Protein AF-A0A944RCT4-F1 (afdb_monomer_lite)

Sequence (268 aa):
MENIVSKNQLKNLLGIFFGFVSGFLFYKNISKSSKSPTKVDEKVFKQSKLIKERKHDNLEKMGKRELVVDIHVAEYNSMRRETELLIDVENRLVNYGVLILGGLLTVYSIFSTETYLLLIASMLLSSISWGLVETEVKIHDIGNYLRNKLIPRIQKITDEENVDKYLVFQWSFSRNRNIFRILLRGITGMGKFFVSFIPSVLLCVIFYIENESNITGMDPFERTIFIVSALMVVAVPSVLLLNIISNLITSLRDGGWKKYIRVSKSNK

Radius of gyration: 26.09 Å; chains: 1; bounding box: 69×50×71 Å

Secondary structure (DSSP, 8-state):
------HHHHHHHHHHHHHHHHHHHHHHHHHTTS--TTSHHHHHHHHHHHHHHHHHHHHTTS-HHHHHHHHHHHHHHHHHHHHHHHHHHHHHHHHHHHHHHHHHHHHHHH-TT-THHHHHHHHHHHHHHHHHHHHHHHHHHHHHHIIIIIHHHHHHHS-GGGGGGGGGGHHHHS--S-HHHHHHHHHHHHHHHHHHHHHHHHHHHHHHHHTGGGGGGS-HHHHHHHHHHHHHHHHHHHHHHHHHHHHHHHHHHTTHHHHHHHHHHTT-

pLDDT: mean 72.09, std 17.1, range [36.09, 93.75]

Structure (mmCIF, N/CA/C/O backbone):
data_AF-A0A944RCT4-F1
#
_entry.id   AF-A0A944RCT4-F1
#
loop_
_atom_site.group_PDB
_atom_site.id
_atom_site.type_symbol
_atom_site.label_atom_id
_atom_site.label_alt_id
_atom_site.label_comp_id
_atom_site.label_asym_id
_atom_site.label_entity_id
_atom_site.label_seq_id
_atom_site.pdbx_PDB_ins_code
_atom_site.Cartn_x
_atom_site.Cartn_y
_atom_site.Cartn_z
_atom_site.occupancy
_atom_site.B_iso_or_equiv
_atom_site.auth_seq_id
_atom_site.auth_comp_id
_atom_site.auth_asym_id
_atom_site.auth_atom_id
_atom_site.pdbx_PDB_model_num
ATOM 1 N N . MET A 1 1 ? 32.344 -7.591 -30.672 1.00 40.22 1 MET A N 1
ATOM 2 C CA . MET A 1 1 ? 32.432 -6.984 -29.329 1.00 40.22 1 MET A CA 1
ATOM 3 C C . MET A 1 1 ? 31.816 -7.970 -28.356 1.00 40.22 1 MET A C 1
ATOM 5 O O . MET A 1 1 ? 30.605 -8.135 -28.365 1.00 40.22 1 MET A O 1
ATOM 9 N N . GLU A 1 2 ? 32.643 -8.714 -27.623 1.00 36.31 2 GLU A N 1
ATOM 10 C CA . GLU A 1 2 ? 32.162 -9.658 -26.609 1.00 36.31 2 GLU A CA 1
ATOM 11 C C . GLU A 1 2 ? 31.701 -8.879 -25.375 1.00 36.31 2 GLU A C 1
ATOM 13 O O . GLU A 1 2 ? 32.499 -8.220 -24.708 1.00 36.31 2 GLU A O 1
ATOM 18 N N . ASN A 1 3 ? 30.403 -8.950 -25.081 1.00 43.28 3 ASN A N 1
ATOM 19 C CA . ASN A 1 3 ? 29.831 -8.461 -23.832 1.00 43.28 3 ASN A CA 1
ATOM 20 C C . ASN A 1 3 ? 30.244 -9.414 -22.703 1.00 43.28 3 ASN A C 1
ATOM 22 O O . ASN A 1 3 ? 29.514 -10.330 -22.324 1.00 43.28 3 ASN A O 1
ATOM 26 N N . ILE A 1 4 ? 31.454 -9.219 -22.177 1.00 47.44 4 ILE A N 1
ATOM 27 C CA . ILE A 1 4 ? 31.905 -9.880 -20.955 1.00 47.44 4 ILE A CA 1
ATOM 28 C C . ILE A 1 4 ? 31.172 -9.200 -19.800 1.00 47.44 4 ILE A C 1
ATOM 30 O O . ILE A 1 4 ? 31.657 -8.241 -19.199 1.00 47.44 4 ILE A O 1
ATOM 34 N N . VAL A 1 5 ? 29.971 -9.695 -19.499 1.00 51.12 5 VAL A N 1
ATOM 35 C CA . VAL A 1 5 ? 29.277 -9.385 -18.249 1.00 51.12 5 VAL A CA 1
ATOM 36 C C . VAL A 1 5 ? 30.245 -9.714 -17.114 1.00 51.12 5 VAL A C 1
ATOM 38 O O . VAL A 1 5 ? 30.628 -10.868 -16.905 1.00 51.12 5 VAL A O 1
ATOM 41 N N . SER A 1 6 ? 30.705 -8.674 -16.418 1.00 64.50 6 SER A N 1
ATOM 42 C CA . SER A 1 6 ? 31.671 -8.791 -15.329 1.00 64.50 6 SER A CA 1
ATOM 43 C C . SER A 1 6 ? 31.187 -9.831 -14.318 1.00 64.50 6 SER A C 1
ATOM 45 O O . SER A 1 6 ? 30.053 -9.761 -13.841 1.00 64.50 6 SER A O 1
ATOM 47 N N . LYS A 1 7 ? 32.055 -10.781 -13.938 1.00 60.44 7 LYS A N 1
ATOM 48 C CA . LYS A 1 7 ? 31.768 -11.808 -12.914 1.00 60.44 7 LYS A CA 1
ATOM 49 C C . LYS A 1 7 ? 31.212 -11.211 -11.609 1.00 60.44 7 LYS A C 1
ATOM 51 O O . LYS A 1 7 ? 30.518 -11.909 -10.871 1.00 60.44 7 LYS A O 1
ATOM 56 N N . ASN A 1 8 ? 31.476 -9.931 -11.336 1.00 59.31 8 ASN A N 1
ATOM 57 C CA . ASN A 1 8 ? 30.916 -9.216 -10.190 1.00 59.31 8 ASN A CA 1
ATOM 58 C C . ASN A 1 8 ? 29.432 -8.864 -10.361 1.00 59.31 8 ASN A C 1
ATOM 60 O O . ASN A 1 8 ? 28.690 -8.944 -9.386 1.00 59.31 8 ASN A O 1
ATOM 64 N N . GLN A 1 9 ? 28.967 -8.551 -11.574 1.00 59.00 9 GLN A N 1
ATOM 65 C CA . GLN A 1 9 ? 27.538 -8.346 -11.821 1.00 59.00 9 GLN A CA 1
ATOM 66 C C . GLN A 1 9 ? 26.758 -9.653 -11.682 1.00 59.00 9 GLN A C 1
ATOM 68 O O . GLN A 1 9 ? 25.730 -9.665 -11.012 1.00 59.00 9 GLN A O 1
ATOM 73 N N . LEU A 1 10 ? 27.299 -10.772 -12.179 1.00 52.69 10 LEU A N 1
ATOM 74 C CA . LEU A 1 10 ? 26.677 -12.090 -12.010 1.00 52.69 10 LEU A CA 1
ATOM 75 C C . LEU A 1 10 ? 26.584 -12.504 -10.527 1.00 52.69 10 LEU A C 1
ATOM 77 O O . LEU A 1 10 ? 25.567 -13.041 -10.093 1.00 52.69 10 LEU A O 1
ATOM 81 N N . LYS A 1 11 ? 27.622 -12.220 -9.725 1.00 58.72 11 LYS A N 1
ATOM 82 C CA . LYS A 1 11 ? 27.615 -12.477 -8.273 1.00 58.72 11 LYS A CA 1
ATOM 83 C C . LYS A 1 11 ? 26.603 -11.613 -7.523 1.00 58.72 11 LYS A C 1
ATOM 85 O O . LYS A 1 11 ? 25.925 -12.129 -6.638 1.00 58.72 11 LYS A O 1
ATOM 90 N N . ASN A 1 12 ? 26.469 -10.339 -7.886 1.00 57.62 12 ASN A N 1
ATOM 91 C CA . ASN A 1 12 ? 25.472 -9.457 -7.279 1.00 57.62 12 ASN A CA 1
ATOM 92 C C . ASN A 1 12 ? 24.047 -9.901 -7.639 1.00 57.62 12 ASN A C 1
ATOM 94 O O . ASN A 1 12 ? 23.175 -9.921 -6.773 1.00 57.62 12 ASN A O 1
ATOM 98 N N . LEU A 1 13 ? 23.834 -10.352 -8.878 1.00 51.03 13 LEU A N 1
ATOM 99 C CA . LEU A 1 13 ? 22.548 -10.875 -9.340 1.00 51.03 13 LEU A CA 1
ATOM 100 C C . LEU A 1 13 ? 22.176 -12.184 -8.622 1.00 51.03 13 LEU A C 1
ATOM 102 O O . LEU A 1 13 ? 21.053 -12.329 -8.144 1.00 51.03 13 LEU A O 1
ATOM 106 N N . LEU A 1 14 ? 23.140 -13.095 -8.443 1.00 51.91 14 LEU A N 1
ATOM 107 C CA . LEU A 1 14 ? 22.962 -14.324 -7.659 1.00 51.91 14 LEU A CA 1
ATOM 108 C C . LEU A 1 14 ? 22.698 -14.038 -6.175 1.00 51.91 14 LEU A C 1
ATOM 110 O O . LEU A 1 14 ? 21.851 -14.696 -5.575 1.00 51.91 14 LEU A O 1
ATOM 114 N N . GLY A 1 15 ? 23.363 -13.042 -5.582 1.00 64.62 15 GLY A N 1
ATOM 115 C CA . GLY A 1 15 ? 23.112 -12.627 -4.198 1.00 64.62 15 GLY A CA 1
ATOM 116 C C . GLY A 1 15 ? 21.679 -12.131 -3.979 1.00 64.62 15 GLY A C 1
ATOM 117 O O . GLY A 1 15 ? 21.029 -12.521 -3.007 1.00 64.62 15 GLY A O 1
ATOM 118 N N . ILE A 1 16 ? 21.153 -11.345 -4.924 1.00 55.06 16 ILE A N 1
ATOM 119 C CA . ILE A 1 16 ? 19.760 -10.872 -4.910 1.00 55.06 16 ILE A CA 1
ATOM 120 C C . ILE A 1 16 ? 18.790 -12.051 -5.090 1.00 55.06 16 ILE A C 1
ATOM 122 O O . ILE A 1 16 ? 17.794 -12.144 -4.370 1.00 55.06 16 ILE A O 1
ATOM 126 N N . PHE A 1 17 ? 19.112 -12.999 -5.977 1.00 50.03 17 PHE A N 1
ATOM 127 C CA . PHE A 1 17 ? 18.291 -14.186 -6.230 1.00 50.03 17 PHE A CA 1
ATOM 128 C C . PHE A 1 17 ? 18.205 -15.116 -5.006 1.00 50.03 17 PHE A C 1
ATOM 130 O O . PHE A 1 17 ? 17.115 -15.547 -4.626 1.00 50.03 17 PHE A O 1
ATOM 137 N N . PHE A 1 18 ? 19.326 -15.377 -4.323 1.00 53.66 18 PHE A N 1
ATOM 138 C CA . PHE A 1 18 ? 19.345 -16.179 -3.091 1.00 53.66 18 PHE A CA 1
ATOM 139 C C . PHE A 1 18 ? 18.623 -15.486 -1.928 1.00 53.66 18 PHE A C 1
ATOM 141 O O . PHE A 1 18 ? 17.918 -16.151 -1.164 1.00 53.66 18 PHE A O 1
ATOM 148 N N . GLY A 1 19 ? 18.715 -14.154 -1.834 1.00 58.88 19 GLY A N 1
ATOM 149 C CA . GLY A 1 19 ? 17.900 -13.359 -0.914 1.00 58.88 19 GLY A CA 1
ATOM 150 C C . GLY A 1 19 ? 16.400 -13.567 -1.151 1.00 58.88 19 GLY A C 1
ATOM 151 O O . GLY A 1 19 ? 15.662 -13.880 -0.213 1.00 58.88 19 GLY A O 1
ATOM 152 N N . PHE A 1 20 ? 15.966 -13.507 -2.413 1.00 48.09 20 PHE A N 1
ATOM 153 C CA . PHE A 1 20 ? 14.569 -13.699 -2.818 1.00 48.09 20 PHE A CA 1
ATOM 154 C C . PHE A 1 20 ? 14.047 -15.118 -2.537 1.00 48.09 20 PHE A C 1
ATOM 156 O O . PHE A 1 20 ? 12.955 -15.282 -1.990 1.00 48.09 20 PHE A O 1
ATOM 163 N N . VAL A 1 21 ? 14.841 -16.153 -2.841 1.00 50.81 21 VAL A N 1
ATOM 164 C CA . VAL A 1 21 ? 14.481 -17.557 -2.570 1.00 50.81 21 VAL A CA 1
ATOM 165 C C . VAL A 1 21 ? 14.377 -17.820 -1.064 1.00 50.81 21 VAL A C 1
ATOM 167 O O . VAL A 1 21 ? 13.453 -18.510 -0.629 1.00 50.81 21 VAL A O 1
ATOM 170 N N . SER A 1 22 ? 15.255 -17.224 -0.247 1.00 49.56 22 SER A N 1
ATOM 171 C CA . SER A 1 22 ? 15.161 -17.334 1.215 1.00 49.56 22 SER A CA 1
ATOM 172 C C . SER A 1 22 ? 13.889 -16.675 1.770 1.00 49.56 22 SER A C 1
ATOM 174 O O . SER A 1 22 ? 13.202 -17.273 2.601 1.00 49.56 22 SER A O 1
ATOM 176 N N . GLY A 1 23 ? 13.504 -15.507 1.239 1.00 50.31 23 GLY A N 1
ATOM 177 C CA . GLY A 1 23 ? 12.258 -14.821 1.592 1.00 50.31 23 GLY A CA 1
ATOM 178 C C . GLY A 1 23 ? 11.013 -15.609 1.175 1.00 50.31 23 GLY A C 1
ATOM 179 O O . GLY A 1 23 ? 10.061 -15.729 1.947 1.00 50.31 23 GLY A O 1
ATOM 180 N N . PHE A 1 24 ? 11.044 -16.235 -0.004 1.00 48.22 24 PHE A N 1
ATOM 181 C CA . PHE A 1 24 ? 9.960 -17.080 -0.506 1.00 48.22 24 PHE A CA 1
ATOM 182 C C . PHE A 1 24 ? 9.797 -18.384 0.297 1.00 48.22 24 PHE A C 1
ATOM 184 O O . PHE A 1 24 ? 8.673 -18.798 0.597 1.00 48.22 24 PHE A O 1
ATOM 191 N N . LEU A 1 25 ? 10.899 -19.024 0.706 1.00 45.75 25 LEU A N 1
ATOM 192 C CA . LEU A 1 25 ? 10.864 -20.208 1.574 1.00 45.75 25 LEU A CA 1
ATOM 193 C C . LEU A 1 25 ? 10.375 -19.871 2.991 1.00 45.75 25 LEU A C 1
ATOM 195 O O . LEU A 1 25 ? 9.590 -20.635 3.558 1.00 45.75 25 LEU A O 1
ATOM 199 N N . PHE A 1 26 ? 10.753 -18.707 3.529 1.00 47.22 26 PHE A N 1
ATOM 200 C CA . PHE A 1 26 ? 10.219 -18.196 4.795 1.00 47.22 26 PHE A CA 1
ATOM 201 C C . PHE A 1 26 ? 8.703 -17.940 4.701 1.00 47.22 26 PHE A C 1
ATOM 203 O O . PHE A 1 26 ? 7.938 -18.350 5.575 1.00 47.22 26 PHE A O 1
ATOM 210 N N . TYR A 1 27 ? 8.242 -17.372 3.584 1.00 44.94 27 TYR A N 1
ATOM 211 C CA . TYR A 1 27 ? 6.827 -17.118 3.310 1.00 44.94 27 TYR A CA 1
ATOM 212 C C . TYR A 1 27 ? 5.990 -18.400 3.152 1.00 44.94 27 TYR A C 1
ATOM 214 O O . TYR A 1 27 ? 4.893 -18.499 3.706 1.00 44.94 27 TYR A O 1
ATOM 222 N N . LYS A 1 28 ? 6.510 -19.430 2.469 1.00 46.50 28 LYS A N 1
ATOM 223 C CA . LYS A 1 28 ? 5.834 -20.735 2.320 1.00 46.50 28 LYS A CA 1
ATOM 224 C C . LYS A 1 28 ? 5.604 -21.438 3.667 1.00 46.50 28 LYS A C 1
ATOM 226 O O . LYS A 1 28 ? 4.652 -22.210 3.801 1.00 46.50 28 LYS A O 1
ATOM 231 N N . ASN A 1 29 ? 6.441 -21.154 4.666 1.00 44.50 29 ASN A N 1
ATOM 232 C CA . ASN A 1 29 ? 6.241 -21.624 6.038 1.00 44.50 29 ASN A CA 1
ATOM 233 C C . ASN A 1 29 ? 5.148 -20.840 6.784 1.00 44.50 29 ASN A C 1
ATOM 235 O O . ASN A 1 29 ? 4.432 -21.433 7.588 1.00 44.50 29 ASN A O 1
ATOM 239 N N . ILE A 1 30 ? 4.954 -19.553 6.480 1.00 46.72 30 ILE A N 1
ATOM 240 C CA . ILE A 1 30 ? 3.889 -18.728 7.075 1.00 46.72 30 ILE A CA 1
ATOM 241 C C . ILE A 1 30 ? 2.524 -19.039 6.438 1.00 46.72 30 ILE A C 1
ATOM 243 O O . ILE A 1 30 ? 1.540 -19.199 7.158 1.00 46.72 30 ILE A O 1
ATOM 247 N N . SER A 1 31 ? 2.440 -19.218 5.114 1.00 38.47 31 SER A N 1
ATOM 248 C CA . SER A 1 31 ? 1.154 -19.477 4.436 1.00 38.47 31 SER A CA 1
ATOM 249 C C . SER A 1 31 ? 0.585 -20.879 4.695 1.00 38.47 31 SER A C 1
ATOM 251 O O . SER A 1 31 ? -0.630 -21.075 4.674 1.00 38.47 31 SER A O 1
ATOM 253 N N . LYS A 1 32 ? 1.425 -21.865 5.047 1.00 42.28 32 LYS A N 1
ATOM 254 C CA . LYS A 1 32 ? 0.951 -23.178 5.527 1.00 42.28 32 LYS A CA 1
ATOM 255 C C . LYS A 1 32 ? 0.207 -23.104 6.869 1.00 42.28 32 LYS A C 1
ATOM 257 O O . LYS A 1 32 ? -0.534 -24.038 7.173 1.00 42.28 32 LYS A O 1
ATOM 262 N N . SER A 1 33 ? 0.358 -22.012 7.623 1.00 38.94 33 SER A N 1
ATOM 263 C CA . SER A 1 33 ? -0.387 -21.745 8.860 1.00 38.94 33 SER A CA 1
ATOM 264 C C . SER A 1 33 ? -1.821 -21.247 8.600 1.00 38.94 33 SER A C 1
ATOM 266 O O . SER A 1 33 ? -2.692 -21.411 9.449 1.00 38.94 33 SER A O 1
ATOM 268 N N . SER A 1 34 ? -2.125 -20.716 7.407 1.00 36.97 34 SER A N 1
ATOM 269 C CA . SER A 1 34 ? -3.451 -20.170 7.064 1.00 36.97 34 SER A CA 1
ATOM 270 C C . SER A 1 34 ? -4.314 -21.133 6.230 1.00 36.97 34 SER A C 1
ATOM 272 O O . SER A 1 34 ? -5.006 -20.721 5.294 1.00 36.97 34 SER A O 1
ATOM 274 N N . LYS A 1 35 ? -4.270 -22.441 6.520 1.00 40.78 35 LYS A N 1
ATOM 275 C CA . LYS A 1 35 ? -5.121 -23.422 5.826 1.00 40.78 35 LYS A CA 1
ATOM 276 C C . LYS A 1 35 ? -6.610 -23.243 6.177 1.00 40.78 35 LYS A C 1
ATOM 278 O O . LYS A 1 35 ? -7.072 -23.668 7.228 1.00 40.78 35 LYS A O 1
ATOM 283 N N . SER A 1 36 ? -7.316 -22.683 5.193 1.00 36.09 36 SER A N 1
ATOM 284 C CA . SER A 1 36 ? -8.723 -22.853 4.785 1.00 36.09 36 SER A CA 1
ATOM 285 C C . SER A 1 36 ? -9.857 -22.528 5.783 1.00 36.09 36 SER A C 1
ATOM 287 O O . SER A 1 36 ? -10.138 -23.324 6.686 1.00 36.09 36 SER A O 1
ATOM 289 N N . PRO A 1 37 ? -10.638 -21.458 5.527 1.00 41.19 37 PRO A N 1
ATOM 290 C CA . PRO A 1 37 ? -11.946 -21.236 6.126 1.00 41.19 37 PRO A CA 1
ATOM 291 C C . PRO A 1 37 ? -12.995 -22.010 5.318 1.00 41.19 37 PRO A C 1
ATOM 293 O O . PRO A 1 37 ? -13.578 -21.498 4.376 1.00 41.19 37 PRO A O 1
ATOM 296 N N . THR A 1 38 ? -13.197 -23.289 5.621 1.00 47.62 38 THR A N 1
ATOM 297 C CA . THR A 1 38 ? -14.345 -24.032 5.054 1.00 47.62 38 THR A CA 1
ATOM 298 C C . THR A 1 38 ? -15.078 -24.884 6.086 1.00 47.62 38 THR A C 1
ATOM 300 O O . THR A 1 38 ? -16.253 -25.168 5.908 1.00 47.62 38 THR A O 1
ATOM 303 N N . LYS A 1 39 ? -14.456 -25.202 7.232 1.00 44.44 39 LYS A N 1
ATOM 304 C CA . LYS A 1 39 ? -15.146 -25.809 8.393 1.00 44.44 39 LYS A CA 1
ATOM 305 C C . LYS A 1 39 ? -15.473 -24.825 9.522 1.00 44.44 39 LYS A C 1
ATOM 307 O O . LYS A 1 39 ? -16.218 -25.174 10.436 1.00 44.44 39 LYS A O 1
ATOM 312 N N . VAL A 1 40 ? -14.919 -23.610 9.474 1.00 51.47 40 VAL A N 1
ATOM 313 C CA . VAL A 1 40 ? -15.209 -22.552 10.456 1.00 51.47 40 VAL A CA 1
ATOM 314 C C . VAL A 1 40 ? -16.555 -21.901 10.143 1.00 51.47 40 VAL A C 1
ATOM 316 O O . VAL A 1 40 ? -17.354 -21.742 11.057 1.00 51.47 40 VAL A O 1
ATOM 319 N N . ASP A 1 41 ? -16.873 -21.645 8.873 1.00 49.72 41 ASP A N 1
ATOM 320 C CA . ASP A 1 41 ? -18.111 -20.947 8.504 1.00 49.72 41 ASP A CA 1
ATOM 321 C C . ASP A 1 41 ? -19.383 -21.754 8.797 1.00 49.72 41 ASP A C 1
ATOM 323 O O . ASP A 1 41 ? -20.363 -21.186 9.264 1.00 49.72 41 ASP A O 1
ATOM 327 N N . GLU A 1 42 ? -19.369 -23.084 8.664 1.00 48.66 42 GLU A N 1
ATOM 328 C CA . GLU A 1 42 ? -20.537 -23.916 8.998 1.00 48.66 42 GLU A CA 1
ATOM 329 C C . GLU A 1 42 ? -20.768 -24.020 10.521 1.00 48.66 42 GLU A C 1
ATOM 331 O O . GLU A 1 42 ? -21.907 -23.991 11.000 1.00 48.66 42 G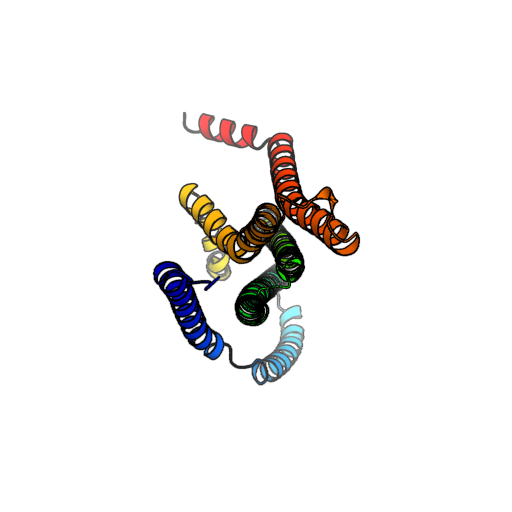LU A O 1
ATOM 336 N N . LYS A 1 43 ? -19.685 -24.053 11.316 1.00 53.84 43 LYS A N 1
ATOM 337 C CA . LYS A 1 43 ? -19.760 -23.971 12.786 1.00 53.84 43 LYS A CA 1
ATOM 338 C C . LYS A 1 43 ? -20.171 -22.578 13.262 1.00 53.84 43 LYS A C 1
ATOM 340 O O . LYS A 1 43 ? -20.973 -22.488 14.187 1.00 53.84 43 LYS A O 1
ATOM 345 N N . VAL A 1 44 ? -19.685 -21.515 12.621 1.00 54.97 44 VAL A N 1
ATOM 346 C CA . VAL A 1 44 ? -20.059 -20.121 12.909 1.00 54.97 44 VAL A CA 1
ATOM 347 C C . VAL A 1 44 ? -21.514 -19.856 12.517 1.00 54.97 44 VAL A C 1
ATOM 349 O O . VAL A 1 44 ? -22.211 -19.153 13.243 1.00 54.97 44 VAL A O 1
ATOM 352 N N . PHE A 1 45 ? -22.022 -20.472 11.446 1.00 55.12 45 PHE A N 1
ATOM 353 C CA . PHE A 1 45 ? -23.425 -20.356 11.037 1.00 55.12 45 PHE A CA 1
ATOM 354 C C . PHE A 1 45 ? -24.378 -21.145 11.953 1.00 55.12 45 PHE A C 1
ATOM 356 O O . PHE A 1 45 ? -25.431 -20.640 12.341 1.00 55.12 45 PHE A O 1
ATOM 363 N N . LYS A 1 46 ? -24.004 -22.358 12.392 1.00 58.88 46 LYS A N 1
ATOM 364 C CA . LYS A 1 46 ? -24.764 -23.083 13.433 1.00 58.88 46 LYS A CA 1
ATOM 365 C C . LYS A 1 46 ? -24.715 -22.370 14.787 1.00 58.88 46 LYS A C 1
ATOM 367 O O . LYS A 1 46 ? -25.736 -22.298 15.468 1.00 58.88 46 LYS A O 1
ATOM 372 N N . GLN A 1 47 ? -23.569 -21.798 15.161 1.00 54.50 47 GLN A N 1
ATOM 373 C CA . GLN A 1 47 ? -23.456 -20.974 16.366 1.00 54.50 47 GLN A CA 1
ATOM 374 C C . GLN A 1 47 ? -24.264 -19.681 16.252 1.00 54.50 47 GLN A C 1
ATOM 376 O O . GLN A 1 47 ? -24.929 -19.329 17.215 1.00 54.50 47 GLN A O 1
ATOM 381 N N . SER A 1 48 ? -24.298 -18.999 15.104 1.00 58.34 48 SER A N 1
ATOM 382 C CA . SER A 1 48 ? -25.085 -17.769 14.941 1.00 58.34 48 SER A CA 1
ATOM 383 C C . SER A 1 48 ? -26.595 -18.024 15.007 1.00 58.34 48 SER A C 1
ATOM 385 O O . SER A 1 48 ? -27.325 -17.188 15.542 1.00 58.34 48 SER A O 1
ATOM 387 N N . LYS A 1 49 ? -27.063 -19.196 14.552 1.00 61.34 49 LYS A N 1
ATOM 388 C CA . LYS A 1 49 ? -28.465 -19.628 14.674 1.00 61.34 49 LYS A CA 1
ATOM 389 C C . LYS A 1 49 ? -28.846 -19.959 16.126 1.00 61.34 49 LYS A C 1
ATOM 391 O O . LYS A 1 49 ? -29.835 -19.431 16.622 1.00 61.34 49 LYS A O 1
ATOM 396 N N . LEU A 1 50 ? -27.996 -20.703 16.842 1.00 57.19 50 LEU A N 1
ATOM 397 C CA . LEU A 1 50 ? -28.166 -20.981 18.279 1.00 57.19 50 LEU A CA 1
ATOM 398 C C . LEU A 1 50 ? -28.029 -19.722 19.155 1.00 57.19 50 LEU A C 1
ATOM 400 O O . LEU A 1 50 ? -28.694 -19.606 20.182 1.00 57.19 50 LEU A O 1
ATOM 404 N N . ILE A 1 51 ? -27.192 -18.759 18.756 1.00 57.38 51 ILE A N 1
ATOM 405 C CA . ILE A 1 51 ? -27.070 -17.448 19.409 1.00 57.38 51 ILE A CA 1
ATOM 406 C C . ILE A 1 51 ? -28.313 -16.598 19.139 1.00 57.38 51 ILE A C 1
ATOM 408 O O . ILE A 1 51 ? -28.728 -15.879 20.036 1.00 57.38 51 ILE A O 1
ATOM 412 N N . LYS A 1 52 ? -28.938 -16.674 17.955 1.00 59.19 52 LYS A N 1
ATOM 413 C CA . LYS A 1 52 ? -30.211 -15.984 17.681 1.00 59.19 52 LYS A CA 1
ATOM 414 C C . LYS A 1 52 ? -31.359 -16.532 18.533 1.00 59.19 52 LYS A C 1
ATOM 416 O O . LYS A 1 52 ? -32.091 -15.733 19.104 1.00 59.19 52 LYS A O 1
ATOM 421 N N . GLU A 1 53 ? -31.463 -17.853 18.671 1.00 55.47 53 GLU A N 1
ATOM 422 C CA . GLU A 1 53 ? -32.486 -18.495 19.514 1.00 55.47 53 GLU A CA 1
ATOM 423 C C . GLU A 1 53 ? -32.250 -18.208 21.008 1.00 55.47 53 GLU A C 1
ATOM 425 O O . GLU A 1 53 ? -33.160 -17.754 21.690 1.00 55.47 53 GLU A O 1
ATOM 430 N N . ARG A 1 54 ? -31.006 -18.306 21.511 1.00 51.59 54 ARG A N 1
ATOM 431 C CA . ARG A 1 54 ? -30.684 -17.915 22.903 1.00 51.59 54 ARG A CA 1
ATOM 432 C C . ARG A 1 54 ? -30.728 -16.412 23.170 1.00 51.59 54 ARG A C 1
ATOM 434 O O . ARG A 1 54 ? -30.821 -16.019 24.332 1.00 51.59 54 ARG A O 1
ATOM 441 N N . LYS A 1 55 ? -30.596 -15.563 22.147 1.00 53.09 55 LYS A N 1
ATOM 442 C CA . LYS A 1 55 ? -30.731 -14.109 22.306 1.00 53.09 55 LYS A CA 1
ATOM 443 C C . LYS A 1 55 ? -32.183 -13.724 22.530 1.00 53.09 55 LYS A C 1
ATOM 445 O O . LYS A 1 55 ? -32.401 -12.829 23.330 1.00 53.09 55 LYS A O 1
ATOM 450 N N . HIS A 1 56 ? -33.146 -14.397 21.902 1.00 54.88 56 HIS A N 1
ATOM 451 C CA . HIS A 1 56 ? -34.561 -14.060 22.076 1.00 54.88 56 HIS A CA 1
ATOM 452 C C . HIS A 1 56 ? -35.029 -14.254 23.530 1.00 54.88 56 HIS A C 1
ATOM 454 O O . HIS A 1 56 ? -35.650 -13.351 24.081 1.00 54.88 56 HIS A O 1
ATOM 460 N N . ASP A 1 57 ? -34.605 -15.340 24.185 1.00 53.06 57 ASP A N 1
ATOM 461 C CA . ASP A 1 57 ? -34.983 -15.643 25.578 1.00 53.06 57 ASP A CA 1
ATOM 462 C C . ASP A 1 57 ? -34.172 -14.859 26.633 1.00 53.06 57 ASP A C 1
ATOM 464 O O . ASP A 1 57 ? -34.609 -14.693 27.773 1.00 53.06 57 ASP A O 1
ATOM 468 N N . ASN A 1 58 ? -32.975 -14.369 26.282 1.00 54.00 58 ASN A N 1
ATOM 469 C CA . ASN A 1 58 ? -32.147 -13.544 27.175 1.00 54.00 58 ASN A CA 1
ATOM 470 C C . ASN A 1 58 ? -32.384 -12.036 27.001 1.00 54.00 58 ASN A C 1
ATOM 472 O O . ASN A 1 58 ? -32.163 -11.289 27.949 1.00 54.00 58 ASN A O 1
ATOM 476 N N . LEU A 1 59 ? -32.857 -11.577 25.837 1.00 54.41 59 LEU A N 1
ATOM 477 C CA . LEU A 1 59 ? -33.162 -10.164 25.574 1.00 54.41 59 LEU A CA 1
ATOM 478 C C . LEU A 1 59 ? -34.308 -9.639 26.449 1.00 54.41 59 LEU A C 1
ATOM 480 O O . LEU A 1 59 ? -34.288 -8.467 26.809 1.00 54.41 59 LEU A O 1
ATOM 484 N N . GLU A 1 60 ? -35.260 -10.493 26.840 1.00 55.69 60 GLU A N 1
ATOM 485 C CA . GLU A 1 60 ? -36.304 -10.136 27.815 1.00 55.69 60 GLU A CA 1
ATOM 486 C C . GLU A 1 60 ? -35.778 -10.029 29.256 1.00 55.69 60 GLU A C 1
ATOM 488 O O . GLU A 1 60 ? -36.384 -9.347 30.081 1.00 55.69 60 GLU A O 1
ATOM 493 N N . LYS A 1 61 ? -34.642 -10.670 29.569 1.00 55.38 61 LYS A N 1
ATOM 494 C CA . LYS A 1 61 ? -34.023 -10.666 30.909 1.00 55.38 61 LYS A CA 1
ATOM 495 C C . LYS A 1 61 ? -32.879 -9.665 31.063 1.00 55.38 61 LYS A C 1
ATOM 497 O O . LYS A 1 61 ? -32.539 -9.315 32.190 1.00 55.38 61 LYS A O 1
ATOM 502 N N . MET A 1 62 ? -32.281 -9.213 29.963 1.00 58.78 62 MET A N 1
ATOM 503 C CA . MET A 1 62 ? -31.186 -8.246 29.977 1.00 58.78 62 MET A CA 1
ATOM 504 C C . MET A 1 62 ? -31.706 -6.842 30.279 1.00 58.78 62 MET A C 1
ATOM 506 O O . MET A 1 62 ? -32.607 -6.322 29.617 1.00 58.78 62 MET A O 1
ATOM 510 N N . GLY A 1 63 ? -31.097 -6.184 31.264 1.00 67.69 63 GLY A N 1
ATOM 511 C CA . GLY A 1 63 ? -31.372 -4.774 31.522 1.00 67.69 63 GLY A CA 1
ATOM 512 C C . GLY A 1 63 ? -31.017 -3.925 30.295 1.00 67.69 63 GLY A C 1
ATOM 513 O O . GLY A 1 63 ? -30.050 -4.213 29.591 1.00 67.69 63 GLY A O 1
ATOM 514 N N . LYS A 1 64 ? -31.747 -2.822 30.055 1.00 72.62 64 LYS A N 1
ATOM 515 C CA . LYS A 1 64 ? -31.510 -1.905 28.913 1.00 72.62 64 LYS A CA 1
ATOM 516 C C . LYS A 1 64 ? -30.034 -1.507 28.736 1.00 72.62 64 LYS A C 1
ATOM 518 O O . LYS A 1 64 ? -29.610 -1.252 27.616 1.00 72.62 64 LYS A O 1
ATOM 523 N N . ARG A 1 65 ? -29.251 -1.451 29.821 1.00 68.38 65 ARG A N 1
ATOM 524 C CA . ARG A 1 65 ? -27.812 -1.142 29.789 1.00 68.38 65 ARG A CA 1
ATOM 525 C C . ARG A 1 65 ? -26.965 -2.262 29.179 1.00 68.38 65 ARG A C 1
ATOM 527 O O . ARG A 1 65 ? -26.100 -1.961 28.366 1.00 68.38 65 ARG A O 1
ATOM 534 N N . GLU A 1 66 ? -27.225 -3.524 29.517 1.00 71.25 66 GLU A N 1
ATOM 535 C CA . GLU A 1 66 ? -26.475 -4.671 28.979 1.00 71.25 66 GLU A CA 1
ATOM 536 C C . GLU A 1 66 ? -26.655 -4.783 27.464 1.00 71.25 66 GLU A C 1
ATOM 538 O O . GLU A 1 66 ? -25.684 -4.944 26.730 1.00 71.25 66 GLU A O 1
ATOM 543 N N . LEU A 1 67 ? -27.883 -4.560 26.986 1.00 76.62 67 LEU A N 1
ATOM 544 C CA . LEU A 1 67 ? -28.207 -4.557 25.561 1.00 76.62 67 LEU A CA 1
ATOM 545 C C . LEU A 1 67 ? -27.421 -3.484 24.788 1.00 76.62 67 LEU A C 1
ATOM 547 O O . LEU A 1 67 ? -26.932 -3.736 23.689 1.00 76.62 67 LEU A O 1
ATOM 551 N N . VAL A 1 68 ? -27.261 -2.289 25.364 1.00 76.50 68 VAL A N 1
ATOM 552 C CA . VAL A 1 68 ? -26.497 -1.198 24.737 1.00 76.50 68 VAL A CA 1
ATOM 553 C C . VAL A 1 68 ? -24.995 -1.508 24.713 1.00 76.50 68 VAL A C 1
ATOM 555 O O . VAL A 1 68 ? -24.333 -1.238 23.708 1.00 76.50 68 VAL A O 1
ATOM 558 N N . VAL A 1 69 ? -24.449 -2.101 25.780 1.00 77.69 69 VAL A N 1
ATOM 559 C CA . VAL A 1 69 ? -23.039 -2.530 25.807 1.00 77.69 69 VAL A CA 1
ATOM 560 C C . VAL A 1 69 ? -22.785 -3.593 24.740 1.00 77.69 69 VAL A C 1
ATOM 562 O O . VAL A 1 69 ? -21.837 -3.459 23.965 1.00 77.69 69 VAL A O 1
ATOM 565 N N . ASP A 1 70 ? -23.663 -4.588 24.628 1.00 79.38 70 ASP A N 1
ATOM 566 C CA . ASP A 1 70 ? -23.561 -5.649 23.625 1.00 79.38 70 ASP A CA 1
ATOM 567 C C . ASP A 1 70 ? -23.571 -5.110 22.189 1.00 79.38 70 ASP A C 1
ATOM 569 O O . ASP A 1 70 ? -22.822 -5.602 21.340 1.00 79.38 70 ASP A O 1
ATOM 573 N N . ILE A 1 71 ? -24.368 -4.071 21.907 1.00 82.12 71 ILE A N 1
ATOM 574 C CA . ILE A 1 71 ? -24.373 -3.404 20.596 1.00 82.12 71 ILE A CA 1
ATOM 575 C C . ILE A 1 71 ? -23.005 -2.781 20.300 1.00 82.12 71 ILE A C 1
ATOM 577 O O . ILE A 1 71 ? -22.447 -3.009 19.225 1.00 82.12 71 ILE A O 1
ATOM 581 N N . HIS A 1 72 ? -22.429 -2.031 21.239 1.00 81.19 72 HIS A N 1
ATOM 582 C CA . HIS A 1 72 ? -21.130 -1.395 21.015 1.00 81.19 72 HIS A CA 1
ATOM 583 C C . HIS A 1 72 ? -19.969 -2.394 20.964 1.00 81.19 72 HIS A C 1
ATOM 585 O O . HIS A 1 72 ? -19.009 -2.186 20.222 1.00 81.19 72 HIS A O 1
ATOM 591 N N . VAL A 1 73 ? -20.055 -3.504 21.700 1.00 81.88 73 VAL A N 1
ATOM 592 C CA . VAL A 1 73 ? -19.092 -4.609 21.595 1.00 81.88 73 VAL A CA 1
ATOM 593 C C . VAL A 1 73 ? -19.207 -5.300 20.233 1.00 81.88 73 VAL A C 1
ATOM 595 O O . VAL A 1 73 ? -18.188 -5.616 19.615 1.00 81.88 73 VAL A O 1
ATOM 598 N N . ALA A 1 74 ? -20.424 -5.504 19.724 1.00 82.88 74 ALA A N 1
ATOM 599 C CA . ALA A 1 74 ? -20.634 -6.045 18.383 1.00 82.88 74 ALA A CA 1
ATOM 600 C C . ALA A 1 74 ? -20.060 -5.116 17.300 1.00 82.88 74 ALA A C 1
ATOM 602 O O . ALA A 1 74 ? -19.361 -5.584 16.401 1.00 82.88 74 ALA A O 1
ATOM 603 N N . GLU A 1 75 ? -20.285 -3.807 17.425 1.00 84.06 75 GLU A N 1
ATOM 604 C CA . GLU A 1 75 ? -19.703 -2.787 16.548 1.00 84.06 75 GLU A CA 1
ATOM 605 C C . GLU A 1 75 ? -18.166 -2.814 16.589 1.00 84.06 75 GLU A C 1
ATOM 607 O O . GLU A 1 75 ? -17.517 -2.840 15.542 1.00 84.06 75 GLU A O 1
ATOM 612 N N . TYR A 1 76 ? -17.572 -2.908 17.784 1.00 85.50 76 TYR A N 1
ATOM 613 C CA . TYR A 1 76 ? -16.122 -3.026 17.957 1.00 85.50 76 TYR A CA 1
ATOM 614 C C . TYR A 1 76 ? -15.555 -4.256 17.239 1.00 85.50 76 TYR A C 1
ATOM 616 O O . TYR A 1 76 ? -14.562 -4.158 16.516 1.00 85.50 76 TYR A O 1
ATOM 624 N N . ASN A 1 77 ? -16.195 -5.414 17.414 1.00 85.31 77 ASN A N 1
ATOM 625 C CA . ASN A 1 77 ? -15.768 -6.657 16.777 1.00 85.31 77 ASN A CA 1
ATOM 626 C C . ASN A 1 77 ? -15.894 -6.593 15.249 1.00 85.31 77 ASN A C 1
ATOM 628 O O . ASN A 1 77 ? -15.027 -7.115 14.549 1.00 85.31 77 ASN A O 1
ATOM 632 N N . SER A 1 78 ? -16.932 -5.929 14.732 1.00 87.38 78 SER A N 1
ATOM 633 C CA . SER A 1 78 ? -17.097 -5.696 13.294 1.00 87.38 78 SER A CA 1
ATOM 634 C C . SER A 1 78 ? -15.952 -4.851 12.733 1.00 87.38 78 SER A C 1
ATOM 636 O O . SER A 1 78 ? -15.294 -5.268 11.783 1.00 87.38 78 SER A O 1
ATOM 638 N N . MET A 1 79 ? -15.658 -3.715 13.369 1.00 87.69 79 MET A N 1
ATOM 639 C CA . MET A 1 79 ? -14.568 -2.815 12.971 1.00 87.69 79 MET A CA 1
ATOM 640 C C . MET A 1 79 ? -13.203 -3.505 13.035 1.00 87.69 79 MET A C 1
ATOM 642 O O . MET A 1 79 ? -12.369 -3.351 12.148 1.00 87.69 79 MET A O 1
ATOM 646 N N . ARG A 1 80 ? -12.968 -4.323 14.067 1.00 87.19 80 ARG A N 1
ATOM 647 C CA . ARG A 1 80 ? -11.740 -5.116 14.177 1.00 87.19 80 ARG A CA 1
ATOM 648 C C . ARG A 1 80 ? -11.598 -6.116 13.028 1.00 87.19 80 ARG A C 1
ATOM 650 O O . ARG A 1 80 ? -10.508 -6.243 12.476 1.00 87.19 80 ARG A O 1
ATOM 657 N N . ARG A 1 81 ? -12.678 -6.816 12.676 1.00 89.38 81 ARG A N 1
ATOM 658 C CA . ARG A 1 81 ? -12.680 -7.773 11.562 1.00 89.38 81 ARG A CA 1
ATOM 659 C C . ARG A 1 81 ? -12.402 -7.078 10.231 1.00 89.38 81 ARG A C 1
ATOM 661 O O . ARG A 1 81 ? -11.688 -7.628 9.402 1.00 89.38 81 ARG A O 1
ATOM 668 N N . GLU A 1 82 ? -12.929 -5.875 10.040 1.00 86.75 82 GLU A N 1
ATOM 669 C CA . GLU A 1 82 ? -12.636 -5.058 8.862 1.00 86.75 82 GLU A CA 1
ATOM 670 C C . GLU A 1 82 ? -11.147 -4.696 8.779 1.00 86.75 82 GLU A C 1
ATOM 672 O O . GLU A 1 82 ? -10.525 -4.917 7.742 1.00 86.75 82 GLU A O 1
ATOM 677 N N . THR A 1 83 ? -10.528 -4.273 9.886 1.00 88.19 83 THR A N 1
ATOM 678 C CA . THR A 1 83 ? -9.073 -4.051 9.948 1.00 88.19 83 THR A CA 1
ATOM 679 C C . THR A 1 83 ? -8.274 -5.312 9.605 1.00 88.19 83 THR A C 1
ATOM 681 O O . THR A 1 83 ? -7.289 -5.238 8.876 1.00 88.19 83 THR A O 1
ATOM 684 N N . GLU A 1 84 ? -8.684 -6.480 10.106 1.00 89.50 84 GLU A N 1
ATOM 685 C CA . GLU A 1 84 ? -8.023 -7.756 9.799 1.00 89.50 84 GLU A CA 1
ATOM 686 C C . GLU A 1 84 ? -8.117 -8.106 8.302 1.00 89.50 84 GLU A C 1
ATOM 688 O O . GLU A 1 84 ? -7.133 -8.567 7.721 1.00 89.50 84 GLU A O 1
ATOM 693 N N . LEU A 1 85 ? -9.257 -7.829 7.656 1.00 92.06 85 LEU A N 1
ATOM 694 C CA . LEU A 1 85 ? -9.419 -7.994 6.208 1.00 92.06 85 LEU A CA 1
ATOM 695 C C . LEU A 1 85 ? -8.513 -7.041 5.421 1.00 92.06 85 LEU A C 1
ATOM 697 O O . LEU A 1 85 ? -7.856 -7.473 4.477 1.00 92.06 85 LEU A O 1
ATOM 701 N N . LEU A 1 86 ? -8.444 -5.769 5.817 1.00 88.94 86 LEU A N 1
ATOM 702 C CA . LEU A 1 86 ? -7.581 -4.778 5.169 1.00 88.94 86 LEU A CA 1
ATOM 703 C C . LEU A 1 86 ? -6.100 -5.178 5.261 1.00 88.94 86 LEU A C 1
ATOM 705 O O . LEU A 1 86 ? -5.398 -5.147 4.254 1.00 88.94 86 LEU A O 1
ATOM 709 N N . ILE A 1 87 ? -5.645 -5.663 6.419 1.00 89.62 87 ILE A N 1
ATOM 710 C CA . ILE A 1 87 ? -4.277 -6.182 6.591 1.00 89.62 87 ILE A CA 1
ATOM 711 C C . ILE A 1 87 ? -3.998 -7.364 5.647 1.00 89.62 87 ILE A C 1
ATOM 713 O O . ILE A 1 87 ? -2.894 -7.477 5.108 1.00 89.62 87 ILE A O 1
ATOM 717 N N . ASP A 1 88 ? -4.972 -8.253 5.429 1.00 90.31 88 ASP A N 1
ATOM 718 C CA . ASP A 1 88 ? -4.821 -9.350 4.467 1.00 90.31 88 ASP A CA 1
ATOM 719 C C . ASP A 1 88 ? -4.707 -8.829 3.025 1.00 90.31 88 ASP A C 1
ATOM 721 O O . ASP A 1 88 ? -3.855 -9.299 2.267 1.00 90.31 88 ASP A O 1
ATOM 725 N N . VAL A 1 89 ? -5.493 -7.809 2.656 1.00 89.81 89 VAL A N 1
ATOM 726 C CA . VAL A 1 89 ? -5.372 -7.136 1.350 1.00 89.81 89 VAL A CA 1
ATOM 727 C C . VAL A 1 89 ? -3.977 -6.539 1.167 1.00 89.81 89 VAL A C 1
ATOM 729 O O . VAL A 1 89 ? -3.355 -6.788 0.133 1.00 89.81 89 VAL A O 1
ATOM 732 N N . GLU A 1 90 ? -3.434 -5.833 2.163 1.00 90.75 90 GLU A N 1
ATOM 733 C CA . GLU A 1 90 ? -2.066 -5.300 2.089 1.00 90.75 90 GLU A CA 1
ATOM 734 C C . GLU A 1 90 ? -1.034 -6.396 1.851 1.00 90.75 90 GLU A C 1
ATOM 736 O O . GLU A 1 90 ? -0.147 -6.260 1.010 1.00 90.75 90 GLU A O 1
ATOM 741 N N . ASN A 1 91 ? -1.144 -7.502 2.588 1.00 90.56 91 ASN A N 1
ATOM 742 C CA . ASN A 1 91 ? -0.202 -8.603 2.455 1.00 90.56 91 ASN A CA 1
ATOM 743 C C . ASN A 1 91 ? -0.268 -9.202 1.045 1.00 90.56 91 ASN A C 1
ATOM 745 O O . ASN A 1 91 ? 0.772 -9.498 0.459 1.00 90.56 91 ASN A O 1
ATOM 749 N N . ARG A 1 92 ? -1.467 -9.343 0.463 1.00 91.94 92 ARG A N 1
ATOM 750 C CA . ARG A 1 92 ? -1.640 -9.791 -0.930 1.00 91.94 92 ARG A CA 1
ATOM 751 C C . ARG A 1 92 ? -1.024 -8.810 -1.926 1.00 91.94 92 ARG A C 1
ATOM 753 O O . ARG A 1 92 ? -0.317 -9.252 -2.825 1.00 91.94 92 ARG A O 1
ATOM 760 N N . LEU A 1 93 ? -1.232 -7.506 -1.741 1.00 91.50 93 LEU A N 1
ATOM 761 C CA . LEU A 1 93 ? -0.634 -6.458 -2.573 1.00 91.50 93 LEU A CA 1
ATOM 762 C C . LEU A 1 93 ? 0.899 -6.505 -2.543 1.00 91.50 93 LEU A C 1
ATOM 764 O O . LEU A 1 93 ? 1.534 -6.478 -3.596 1.00 91.50 93 LEU A O 1
ATOM 768 N N . VAL A 1 94 ? 1.499 -6.672 -1.361 1.00 91.25 94 VAL A N 1
ATOM 769 C CA . VAL A 1 94 ? 2.953 -6.861 -1.226 1.00 91.25 94 VAL A CA 1
ATOM 770 C C . VAL A 1 94 ? 3.416 -8.111 -1.980 1.00 91.25 94 VAL A C 1
ATOM 772 O O . VAL A 1 94 ? 4.399 -8.048 -2.716 1.00 91.25 94 VAL A O 1
ATOM 775 N N . ASN A 1 95 ? 2.693 -9.229 -1.863 1.00 91.19 95 ASN A N 1
ATOM 776 C CA . ASN A 1 95 ? 3.043 -10.464 -2.575 1.00 91.19 95 ASN A CA 1
ATOM 777 C C . ASN A 1 95 ? 2.969 -10.294 -4.099 1.00 91.19 95 ASN A C 1
ATOM 779 O O . ASN A 1 95 ? 3.832 -10.808 -4.808 1.00 91.19 95 ASN A O 1
ATOM 783 N N . TYR A 1 96 ? 1.987 -9.544 -4.608 1.00 92.00 96 TYR A N 1
ATOM 784 C CA . TYR A 1 96 ? 1.929 -9.201 -6.029 1.00 92.00 96 TYR A CA 1
ATOM 785 C C . TYR A 1 96 ? 3.104 -8.323 -6.456 1.00 92.00 96 TYR A C 1
ATOM 787 O O . TYR A 1 96 ? 3.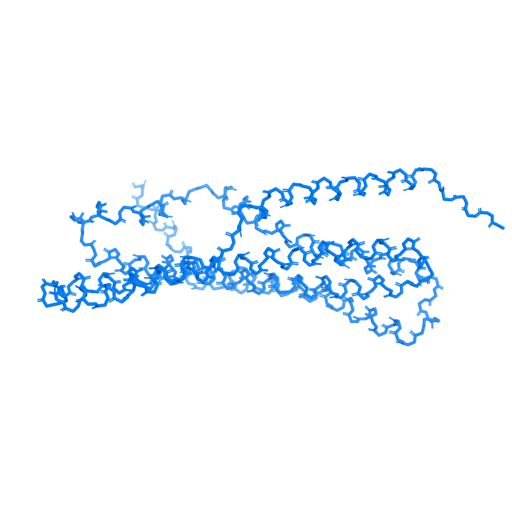675 -8.566 -7.515 1.00 92.00 96 TYR A O 1
ATOM 795 N N . GLY A 1 97 ? 3.526 -7.367 -5.624 1.00 92.94 97 GLY A N 1
ATOM 796 C CA . GLY A 1 97 ? 4.716 -6.558 -5.896 1.00 92.94 97 GLY A CA 1
ATOM 797 C C . GLY A 1 97 ? 5.982 -7.412 -6.009 1.00 92.94 97 GLY A C 1
ATOM 798 O O . GLY A 1 97 ? 6.738 -7.292 -6.970 1.00 92.94 97 GLY A O 1
ATOM 799 N N . VAL A 1 98 ? 6.169 -8.351 -5.078 1.00 92.56 98 VAL A N 1
ATOM 800 C CA . VAL A 1 98 ? 7.273 -9.327 -5.099 1.00 92.56 98 VAL A CA 1
ATOM 801 C C . VAL A 1 98 ? 7.219 -10.206 -6.355 1.00 92.56 98 VAL A C 1
ATOM 803 O O . VAL A 1 98 ? 8.253 -10.457 -6.974 1.00 92.56 98 VAL A O 1
ATOM 806 N N . LEU A 1 99 ? 6.025 -10.642 -6.765 1.00 93.06 99 LEU A N 1
ATOM 807 C CA . LEU A 1 99 ? 5.826 -11.435 -7.979 1.00 93.06 99 LEU A CA 1
ATOM 808 C C . LEU A 1 99 ? 6.174 -10.640 -9.242 1.00 93.06 99 LEU A C 1
ATOM 810 O O . LEU A 1 99 ? 6.867 -11.172 -10.105 1.00 93.06 99 LEU A O 1
ATOM 814 N N . ILE A 1 100 ? 5.753 -9.375 -9.338 1.00 92.56 100 ILE A N 1
ATOM 815 C CA . ILE A 1 100 ? 6.091 -8.491 -10.465 1.00 92.56 100 ILE A CA 1
ATOM 816 C C . ILE A 1 100 ? 7.603 -8.302 -10.558 1.00 92.56 100 ILE A C 1
ATOM 818 O O . ILE A 1 100 ? 8.154 -8.411 -11.647 1.00 92.56 100 ILE A O 1
ATOM 822 N N . LEU A 1 101 ? 8.287 -8.083 -9.432 1.00 91.56 101 LEU A N 1
ATOM 823 C CA . LEU A 1 101 ? 9.745 -7.952 -9.413 1.00 91.56 101 LEU A CA 1
ATOM 824 C C . LEU A 1 101 ? 10.448 -9.234 -9.860 1.00 91.56 101 LEU A C 1
ATOM 826 O O . LEU A 1 101 ? 11.353 -9.177 -10.688 1.00 91.56 101 LEU A O 1
ATOM 830 N N . GLY A 1 102 ? 10.019 -10.394 -9.356 1.00 90.81 102 GLY A N 1
ATOM 831 C CA . GLY A 1 102 ? 10.571 -11.681 -9.785 1.00 90.81 102 GLY A CA 1
ATOM 832 C C . GLY A 1 102 ? 10.313 -11.965 -11.269 1.00 90.81 102 GLY A C 1
ATOM 833 O O . GLY A 1 102 ? 11.208 -12.429 -11.979 1.00 90.81 102 GLY A O 1
ATOM 834 N N . GLY A 1 103 ? 9.113 -11.636 -11.752 1.00 91.06 103 GLY A N 1
ATOM 835 C CA . GLY A 1 103 ? 8.737 -11.747 -13.159 1.00 91.06 103 GLY A CA 1
ATOM 836 C C . GLY A 1 103 ? 9.580 -10.835 -14.043 1.00 91.06 103 GLY A C 1
ATOM 837 O O . GLY A 1 103 ? 10.161 -11.305 -15.016 1.00 91.06 103 GLY A O 1
ATOM 838 N N . LEU A 1 104 ? 9.733 -9.567 -13.659 1.00 91.06 104 LEU A N 1
ATOM 839 C CA . LEU A 1 104 ? 10.562 -8.599 -14.369 1.00 91.06 104 LEU A CA 1
ATOM 840 C C . LEU A 1 104 ? 12.020 -9.050 -14.442 1.00 91.06 104 LEU A C 1
ATOM 842 O O . LEU A 1 104 ? 12.591 -9.035 -15.523 1.00 91.06 104 LEU A O 1
ATOM 846 N N . LEU A 1 105 ? 12.612 -9.491 -13.327 1.00 88.25 105 LEU A N 1
ATOM 847 C CA . LEU A 1 105 ? 13.990 -9.992 -13.313 1.00 88.25 105 LEU A CA 1
ATOM 848 C C . LEU A 1 105 ? 14.172 -11.186 -14.257 1.00 88.25 105 LEU A C 1
ATOM 850 O O . LEU A 1 105 ? 15.178 -11.276 -14.957 1.00 88.25 105 LEU A O 1
ATOM 854 N N . THR A 1 106 ? 13.187 -12.085 -14.299 1.00 89.62 106 THR A N 1
ATOM 855 C CA . THR A 1 106 ? 13.209 -13.253 -15.187 1.00 89.62 106 THR A CA 1
ATOM 856 C C . THR A 1 106 ? 13.111 -12.829 -16.651 1.00 89.62 106 THR A C 1
ATOM 858 O O . THR A 1 106 ? 13.915 -13.265 -17.468 1.00 89.62 106 THR A O 1
ATOM 861 N N . VAL A 1 107 ? 12.158 -11.954 -16.986 1.00 87.44 107 VAL A N 1
ATOM 862 C CA . VAL A 1 107 ? 11.947 -11.484 -18.361 1.00 87.44 107 VAL A CA 1
ATOM 863 C C . VAL A 1 107 ? 13.130 -10.648 -18.838 1.00 87.44 107 VAL A C 1
ATOM 865 O O . VAL A 1 107 ? 13.629 -10.898 -19.926 1.00 87.44 107 VAL A O 1
ATOM 868 N N . TYR A 1 108 ? 13.641 -9.730 -18.018 1.00 84.88 108 TYR A N 1
ATOM 869 C CA . TYR A 1 108 ? 14.794 -8.889 -18.350 1.00 84.88 108 TYR A CA 1
ATOM 870 C C . TYR A 1 108 ? 16.075 -9.714 -18.550 1.00 84.88 108 TYR A C 1
ATOM 872 O O . TYR A 1 108 ? 16.882 -9.408 -19.421 1.00 84.88 108 TYR A O 1
ATOM 880 N N . SER A 1 109 ? 16.241 -10.815 -17.805 1.00 82.50 109 SER A N 1
ATOM 881 C CA . SER A 1 109 ? 17.354 -11.748 -18.023 1.00 82.50 109 SER A CA 1
ATOM 882 C C . SER A 1 109 ? 17.272 -12.501 -19.357 1.00 82.50 109 SER A C 1
ATOM 884 O O . SER A 1 109 ? 18.300 -13.000 -19.812 1.00 82.50 109 SER A O 1
ATOM 886 N N . ILE A 1 110 ? 16.082 -12.642 -19.949 1.00 86.94 110 ILE A N 1
ATOM 887 C CA . ILE A 1 110 ? 15.865 -13.362 -21.215 1.00 86.94 110 ILE A CA 1
ATOM 888 C C . ILE A 1 110 ? 15.825 -12.380 -22.397 1.00 86.94 110 ILE A C 1
ATOM 890 O O . ILE A 1 110 ? 16.396 -12.658 -23.447 1.00 86.94 110 ILE A O 1
ATOM 894 N N . PHE A 1 111 ? 15.180 -11.228 -22.216 1.00 79.19 111 PHE A N 1
ATOM 895 C CA . PHE A 1 111 ? 14.892 -10.221 -23.238 1.00 79.19 111 PHE A CA 1
ATOM 896 C C . PHE A 1 111 ? 15.504 -8.869 -22.850 1.00 79.19 111 PHE A C 1
ATOM 898 O O . PHE A 1 111 ? 14.800 -7.888 -22.623 1.00 79.19 111 PHE A O 1
ATOM 905 N N . SER A 1 112 ? 16.835 -8.815 -22.760 1.00 72.69 112 SER A N 1
ATOM 906 C CA . SER A 1 112 ? 17.582 -7.636 -22.290 1.00 72.69 112 SER A CA 1
ATOM 907 C C . SER A 1 112 ? 17.468 -6.397 -23.190 1.00 72.69 112 SER A C 1
ATOM 909 O O . SER A 1 112 ? 18.014 -5.352 -22.856 1.00 72.69 112 SER A O 1
ATOM 911 N N . THR A 1 113 ? 16.830 -6.514 -24.354 1.00 72.56 113 THR A N 1
ATOM 912 C CA . THR A 1 113 ? 16.684 -5.430 -25.333 1.00 72.56 113 THR A CA 1
ATOM 913 C C . THR A 1 113 ? 15.423 -4.593 -25.130 1.00 72.56 113 THR A C 1
ATOM 915 O O . THR A 1 113 ? 15.376 -3.468 -25.612 1.00 72.56 113 THR A O 1
ATOM 918 N N . GLU A 1 114 ? 14.421 -5.099 -24.407 1.00 81.12 114 GLU A N 1
ATOM 919 C CA . GLU A 1 114 ? 13.107 -4.454 -24.290 1.00 81.12 114 GLU A CA 1
ATOM 920 C C . GLU A 1 114 ? 13.019 -3.593 -23.017 1.00 81.12 114 GLU A C 1
ATOM 922 O O . GLU A 1 114 ? 12.428 -3.978 -22.002 1.00 81.12 114 GLU A O 1
ATOM 927 N N . THR A 1 115 ? 13.637 -2.409 -23.049 1.00 82.81 115 THR A N 1
ATOM 928 C CA . THR A 1 115 ? 13.739 -1.500 -21.889 1.00 82.81 115 THR A CA 1
ATOM 929 C C . THR A 1 115 ? 12.381 -0.957 -21.426 1.00 82.81 115 THR A C 1
ATOM 931 O O . THR A 1 115 ? 12.201 -0.701 -20.232 1.00 82.81 115 THR A O 1
ATOM 934 N N . TYR A 1 116 ? 11.373 -0.867 -22.307 1.00 85.31 116 TYR A N 1
ATOM 935 C CA . TYR A 1 116 ? 10.017 -0.428 -21.941 1.00 85.31 116 TYR A CA 1
ATOM 936 C C . TYR A 1 116 ? 9.347 -1.324 -20.882 1.00 85.31 116 TYR A C 1
ATOM 938 O O . TYR A 1 116 ? 8.462 -0.870 -20.151 1.00 85.31 116 TYR A O 1
ATOM 946 N N . LEU A 1 117 ? 9.776 -2.585 -20.738 1.00 88.81 117 LEU A N 1
ATOM 947 C CA . LEU A 1 117 ? 9.269 -3.497 -19.707 1.00 88.81 117 LEU A CA 1
ATOM 948 C C . LEU A 1 117 ? 9.575 -3.000 -18.287 1.00 88.81 117 LEU A C 1
ATOM 950 O O . LEU A 1 117 ? 8.776 -3.223 -17.372 1.00 88.81 117 LEU A O 1
ATOM 954 N N . LEU A 1 118 ? 10.689 -2.281 -18.105 1.00 89.88 118 LEU A N 1
ATOM 955 C CA . LEU A 1 118 ? 11.047 -1.643 -16.834 1.00 89.88 118 LEU A CA 1
ATOM 956 C C . LEU A 1 118 ? 9.999 -0.596 -16.439 1.00 89.88 118 LEU A C 1
ATOM 958 O O . LEU A 1 118 ? 9.613 -0.513 -15.271 1.00 89.88 118 LEU A O 1
ATOM 962 N N . LEU A 1 119 ? 9.487 0.161 -17.414 1.00 89.88 119 LEU A N 1
ATOM 963 C CA . LEU A 1 119 ? 8.461 1.174 -17.183 1.00 89.88 119 LEU A CA 1
ATOM 964 C C . LEU A 1 119 ? 7.103 0.558 -16.859 1.00 89.88 119 LEU A C 1
ATOM 966 O O . LEU A 1 119 ? 6.438 1.003 -15.924 1.00 89.88 119 LEU A O 1
ATOM 970 N N . ILE A 1 120 ? 6.709 -0.501 -17.572 1.00 90.00 120 ILE A N 1
ATOM 971 C CA . ILE A 1 120 ? 5.464 -1.227 -17.278 1.00 90.00 120 ILE A CA 1
ATOM 972 C C . ILE A 1 120 ? 5.505 -1.773 -15.847 1.00 90.00 120 ILE A C 1
ATOM 974 O O . ILE A 1 120 ? 4.562 -1.583 -15.077 1.00 90.00 120 ILE A O 1
ATOM 978 N N . ALA A 1 121 ? 6.614 -2.402 -15.449 1.00 92.88 121 ALA A N 1
ATOM 979 C CA . ALA A 1 121 ? 6.770 -2.884 -14.083 1.00 92.88 121 ALA A CA 1
ATOM 980 C C . ALA A 1 121 ? 6.794 -1.741 -13.057 1.00 92.88 121 ALA A C 1
ATOM 982 O O . ALA A 1 121 ? 6.169 -1.865 -12.002 1.00 92.88 121 ALA A O 1
ATOM 983 N N . SER A 1 122 ? 7.439 -0.613 -13.376 1.00 93.50 122 SER A N 1
ATOM 984 C CA . SER A 1 122 ? 7.399 0.595 -12.547 1.00 93.50 122 SER A CA 1
ATOM 985 C C . SER A 1 122 ? 5.960 1.071 -12.316 1.00 93.50 122 SER A C 1
ATOM 987 O O . SER A 1 122 ? 5.577 1.283 -11.163 1.00 93.50 122 SER A O 1
ATOM 989 N N . MET A 1 123 ? 5.132 1.151 -13.362 1.00 91.94 123 MET A N 1
ATOM 990 C CA . MET A 1 123 ? 3.722 1.553 -13.265 1.00 91.94 123 MET A CA 1
ATOM 991 C C . MET A 1 123 ? 2.882 0.579 -12.435 1.00 91.94 123 MET A C 1
ATOM 993 O O . MET A 1 123 ? 2.091 1.004 -11.586 1.00 91.94 123 MET A O 1
ATOM 997 N N . LEU A 1 124 ? 3.055 -0.730 -12.641 1.00 93.12 124 LEU A N 1
ATOM 998 C CA . LEU A 1 124 ? 2.340 -1.749 -11.867 1.00 93.12 124 LEU A CA 1
ATOM 999 C C . LEU A 1 124 ? 2.701 -1.669 -10.379 1.00 93.12 124 LEU A C 1
ATOM 1001 O O . LEU A 1 124 ? 1.817 -1.694 -9.523 1.00 93.12 124 LEU A O 1
ATOM 1005 N N . LEU A 1 125 ? 3.987 -1.507 -10.061 1.00 93.75 125 LEU A N 1
ATOM 1006 C CA . LEU A 1 125 ? 4.453 -1.351 -8.684 1.00 93.75 125 LEU A CA 1
ATOM 1007 C C . LEU A 1 125 ? 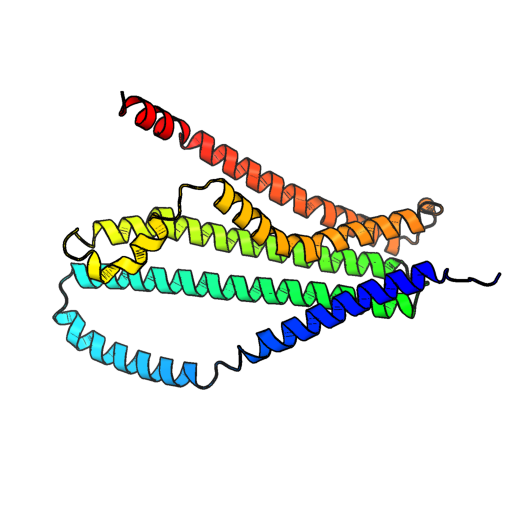3.964 -0.046 -8.051 1.00 93.75 125 LEU A C 1
ATOM 1009 O O . LEU A 1 125 ? 3.515 -0.074 -6.909 1.00 93.75 125 LEU A O 1
ATOM 1013 N N . SER A 1 126 ? 3.958 1.061 -8.798 1.00 90.69 126 SER A N 1
ATOM 1014 C CA . SER A 1 126 ? 3.360 2.329 -8.356 1.00 90.69 126 SER A CA 1
ATOM 1015 C C . SER A 1 126 ? 1.861 2.186 -8.063 1.00 90.69 126 SER A C 1
ATOM 1017 O O . SER A 1 126 ? 1.372 2.699 -7.057 1.00 90.69 126 SER A O 1
ATOM 1019 N N . SER A 1 127 ? 1.126 1.438 -8.891 1.00 90.50 127 SER A N 1
ATOM 1020 C CA . SER A 1 127 ? -0.301 1.150 -8.670 1.00 90.50 127 SER A CA 1
ATOM 1021 C C . SER A 1 127 ? -0.523 0.348 -7.383 1.00 90.50 127 SER A C 1
ATOM 1023 O O . SER A 1 127 ? -1.442 0.628 -6.614 1.00 90.50 127 SER A O 1
ATOM 1025 N N . ILE A 1 128 ? 0.354 -0.622 -7.106 1.00 92.25 128 ILE A N 1
ATOM 1026 C CA . ILE A 1 128 ? 0.345 -1.377 -5.847 1.00 92.25 128 ILE A CA 1
ATOM 1027 C C . ILE A 1 128 ? 0.656 -0.461 -4.662 1.00 92.25 128 ILE A C 1
ATOM 1029 O O . ILE A 1 128 ? -0.037 -0.533 -3.647 1.00 92.25 128 ILE A O 1
ATOM 1033 N N . SER A 1 129 ? 1.652 0.421 -4.786 1.00 90.12 129 SER A N 1
ATOM 1034 C CA . SER A 1 129 ? 1.974 1.411 -3.753 1.00 90.12 129 SER A CA 1
ATOM 1035 C C . SER A 1 129 ? 0.770 2.290 -3.425 1.00 90.12 129 SER A C 1
ATOM 1037 O O . SER A 1 129 ? 0.500 2.533 -2.252 1.00 90.12 129 SER A O 1
ATOM 1039 N N . TRP A 1 130 ? 0.004 2.705 -4.435 1.00 87.62 130 TRP A N 1
ATOM 1040 C CA . TRP A 1 130 ? -1.232 3.457 -4.234 1.00 87.62 130 TRP A CA 1
ATOM 1041 C C . TRP A 1 130 ? -2.282 2.665 -3.443 1.00 87.62 130 TRP A C 1
ATOM 1043 O O . TRP A 1 130 ? -2.818 3.165 -2.455 1.00 87.62 130 TRP A O 1
ATOM 1053 N N . GLY A 1 131 ? -2.526 1.405 -3.820 1.00 89.69 131 GLY A N 1
ATOM 1054 C CA . GLY A 1 131 ? -3.463 0.534 -3.102 1.00 89.69 131 GLY A CA 1
ATOM 1055 C C . GLY A 1 131 ? -3.065 0.291 -1.640 1.00 89.69 131 GLY A C 1
ATOM 1056 O O . GLY A 1 131 ? -3.928 0.236 -0.760 1.00 89.69 131 GLY A O 1
ATOM 1057 N N . LEU A 1 132 ? -1.760 0.203 -1.356 1.00 89.31 132 LEU A N 1
ATOM 1058 C CA . LEU A 1 132 ? -1.247 0.114 0.015 1.00 89.31 132 LEU A CA 1
ATOM 1059 C C . LEU A 1 132 ? -1.535 1.393 0.811 1.00 89.31 132 LEU A C 1
ATOM 1061 O O . LEU A 1 132 ? -2.000 1.306 1.944 1.00 89.31 132 LEU A O 1
ATOM 1065 N N . VAL A 1 133 ? -1.318 2.571 0.217 1.00 85.31 133 VAL A N 1
ATOM 1066 C CA . VAL A 1 133 ? -1.620 3.857 0.871 1.00 85.31 133 VAL A CA 1
ATOM 1067 C C . VAL A 1 133 ? -3.109 3.978 1.190 1.00 85.31 133 VAL A C 1
ATOM 1069 O O . VAL A 1 133 ? -3.462 4.354 2.305 1.00 85.31 133 VAL A O 1
ATOM 1072 N N . GLU A 1 134 ? -3.989 3.632 0.249 1.00 86.31 134 GLU A N 1
ATOM 1073 C CA . GLU A 1 134 ? -5.437 3.686 0.474 1.00 86.31 134 GLU A CA 1
ATOM 1074 C C . GLU A 1 134 ? -5.875 2.761 1.620 1.00 86.31 134 GLU A C 1
ATOM 1076 O O . GLU A 1 134 ? -6.713 3.127 2.449 1.00 86.31 134 GLU A O 1
ATOM 1081 N N . THR A 1 135 ? -5.288 1.567 1.687 1.00 89.06 135 THR A N 1
ATOM 1082 C CA . THR A 1 135 ? -5.605 0.578 2.721 1.00 89.06 135 THR A CA 1
ATOM 1083 C C . THR A 1 135 ? -5.160 1.054 4.105 1.00 89.06 135 THR A C 1
ATOM 1085 O O . THR A 1 135 ? -5.954 1.011 5.047 1.00 89.06 135 THR A O 1
ATOM 1088 N N . GLU A 1 136 ? -3.949 1.604 4.215 1.00 85.38 136 GLU A N 1
ATOM 1089 C CA . GLU A 1 136 ? -3.419 2.142 5.473 1.00 85.38 136 GLU A CA 1
ATOM 1090 C C . GLU A 1 136 ? -4.250 3.335 5.975 1.00 85.38 136 GLU A C 1
ATOM 1092 O O . GLU A 1 136 ? -4.535 3.440 7.170 1.00 85.38 136 GLU A O 1
ATOM 1097 N N . VAL A 1 137 ? -4.716 4.211 5.072 1.00 83.62 137 VAL A N 1
ATOM 1098 C CA . VAL A 1 137 ? -5.618 5.321 5.433 1.00 83.62 137 VAL A CA 1
ATOM 1099 C C . VAL A 1 137 ? -6.923 4.793 6.034 1.00 83.62 137 VAL A C 1
ATOM 1101 O O . VAL A 1 137 ? -7.339 5.265 7.093 1.00 83.62 137 VAL A O 1
ATOM 1104 N N . LYS A 1 138 ? -7.537 3.765 5.433 1.00 85.88 138 LYS A N 1
ATOM 1105 C CA . LYS A 1 138 ? -8.760 3.144 5.976 1.00 85.88 138 LYS A CA 1
ATOM 1106 C C . LYS A 1 138 ? -8.521 2.507 7.345 1.00 85.88 138 LYS A C 1
ATOM 1108 O O . LYS A 1 138 ? -9.321 2.703 8.260 1.00 85.88 138 LYS A O 1
ATOM 1113 N N . ILE A 1 139 ? -7.409 1.787 7.518 1.00 86.31 139 ILE A N 1
ATOM 1114 C CA . ILE A 1 139 ? -7.026 1.199 8.813 1.00 86.31 139 ILE A CA 1
ATOM 1115 C C . ILE A 1 139 ? -6.859 2.295 9.872 1.00 86.31 139 ILE A C 1
ATOM 1117 O O . ILE A 1 139 ? -7.341 2.155 11.001 1.00 86.31 139 ILE A O 1
ATOM 1121 N N . HIS A 1 140 ? -6.199 3.396 9.516 1.00 82.94 140 HIS A N 1
ATOM 1122 C CA . HIS A 1 140 ? -6.003 4.538 10.399 1.00 82.94 140 HIS A CA 1
ATOM 1123 C C . HIS A 1 140 ? -7.334 5.193 10.802 1.00 82.94 140 HIS A C 1
ATOM 1125 O O . HIS A 1 140 ? -7.540 5.476 11.986 1.00 82.94 140 HIS A O 1
ATOM 1131 N N . ASP A 1 141 ? -8.267 5.372 9.866 1.00 82.06 141 ASP A N 1
ATOM 1132 C CA . ASP A 1 141 ? -9.588 5.949 10.136 1.00 82.06 141 ASP A CA 1
ATOM 1133 C C . ASP A 1 141 ? -10.434 5.063 11.056 1.00 82.06 141 ASP A C 1
ATOM 1135 O O . ASP A 1 141 ? -11.012 5.559 12.032 1.00 82.06 141 ASP A O 1
ATOM 1139 N N . ILE A 1 142 ? -10.432 3.744 10.829 1.00 85.81 142 ILE A N 1
ATOM 1140 C CA . ILE A 1 142 ? -11.063 2.771 11.732 1.00 85.81 142 ILE A CA 1
ATOM 1141 C C . ILE A 1 142 ? -10.403 2.844 13.115 1.00 85.81 142 ILE A C 1
ATOM 1143 O O . ILE A 1 142 ? -11.085 2.934 14.139 1.00 85.81 142 ILE A O 1
ATOM 1147 N N . GLY A 1 143 ? -9.069 2.874 13.172 1.00 82.69 143 GLY A N 1
ATOM 1148 C CA . GLY A 1 143 ? -8.316 3.008 14.418 1.00 82.69 143 GLY A CA 1
ATOM 1149 C C . GLY A 1 143 ? -8.672 4.278 15.200 1.00 82.69 143 GLY A C 1
ATOM 1150 O O . GLY A 1 143 ? -8.839 4.230 16.425 1.00 82.69 143 GLY A O 1
ATOM 1151 N N . ASN A 1 144 ? -8.846 5.403 14.505 1.00 78.88 144 ASN A N 1
ATOM 1152 C CA . ASN A 1 144 ? -9.268 6.674 15.088 1.00 78.88 144 ASN A CA 1
ATOM 1153 C C . ASN A 1 144 ? -10.713 6.640 15.574 1.00 78.88 144 ASN A C 1
ATOM 1155 O O . ASN A 1 144 ? -10.998 7.125 16.671 1.00 78.88 144 ASN A O 1
ATOM 1159 N N . TYR A 1 145 ? -11.620 6.045 14.799 1.00 84.56 145 TYR A N 1
ATOM 1160 C CA . TYR A 1 145 ? -13.007 5.847 15.206 1.00 84.56 145 TYR A CA 1
ATOM 1161 C C . TYR A 1 145 ? -13.093 5.040 16.506 1.00 84.56 145 TYR A C 1
ATOM 1163 O O . TYR A 1 145 ? -13.723 5.473 17.479 1.00 84.56 145 TYR A O 1
ATOM 1171 N N . LEU A 1 146 ? -12.385 3.910 16.554 1.00 82.81 146 LEU A N 1
ATOM 1172 C CA . LEU A 1 146 ? -12.330 3.041 17.722 1.00 82.81 146 LEU A CA 1
ATOM 1173 C C . LEU A 1 146 ? -11.798 3.788 18.950 1.00 82.81 146 LEU A C 1
ATOM 1175 O O . LEU A 1 146 ? -12.429 3.770 20.007 1.00 82.81 146 LEU A O 1
ATOM 1179 N N . ARG A 1 147 ? -10.667 4.487 18.809 1.00 77.75 147 ARG A N 1
ATOM 1180 C CA . ARG A 1 147 ? -9.994 5.173 19.921 1.00 77.75 147 ARG A CA 1
ATOM 1181 C C . ARG A 1 147 ? -10.758 6.392 20.434 1.00 77.75 147 ARG A C 1
ATOM 1183 O O . ARG A 1 147 ? -10.851 6.576 21.644 1.00 77.75 147 ARG A O 1
ATOM 1190 N N . ASN A 1 148 ? -11.282 7.220 19.532 1.00 77.69 148 ASN A N 1
ATOM 1191 C CA . ASN A 1 148 ? -11.815 8.536 19.887 1.00 77.69 148 ASN A CA 1
ATOM 1192 C C . ASN A 1 148 ? -13.329 8.534 20.114 1.00 77.69 148 ASN A C 1
ATOM 1194 O O . ASN A 1 148 ? -13.829 9.397 20.834 1.00 77.69 148 ASN A O 1
ATOM 1198 N N . LYS A 1 149 ? -14.071 7.598 19.506 1.00 83.62 149 LYS A N 1
ATOM 1199 C CA . LYS A 1 149 ? -15.537 7.546 19.606 1.00 83.62 149 LYS A CA 1
ATOM 1200 C C . LYS A 1 149 ? -16.024 6.297 20.328 1.00 83.62 149 LYS A C 1
ATOM 1202 O O . LYS A 1 149 ? -16.748 6.431 21.311 1.00 83.62 149 LYS A O 1
ATOM 1207 N N . LEU A 1 150 ? -15.638 5.105 19.873 1.00 81.88 150 LEU A N 1
ATOM 1208 C CA . LEU A 1 150 ? -16.271 3.868 20.340 1.00 81.88 150 LEU A CA 1
ATOM 1209 C C . LEU A 1 150 ? -15.825 3.458 21.749 1.00 81.88 150 LEU A C 1
ATOM 1211 O O . LEU A 1 150 ? -16.671 3.246 22.614 1.00 81.88 150 LEU A O 1
ATOM 1215 N N . ILE A 1 151 ? -14.516 3.412 22.017 1.00 79.25 151 ILE A N 1
ATOM 1216 C CA . ILE A 1 151 ? -14.003 3.019 23.340 1.00 79.25 151 ILE A CA 1
ATOM 1217 C C . ILE A 1 151 ? -14.505 3.964 24.451 1.00 79.25 151 ILE A C 1
ATOM 1219 O O . ILE A 1 151 ? -15.006 3.459 25.456 1.00 79.25 151 ILE A O 1
ATOM 1223 N N . PRO A 1 152 ? -14.477 5.306 24.293 1.00 79.31 152 PRO A N 1
ATOM 1224 C CA . PRO A 1 152 ? -15.033 6.206 25.303 1.00 79.31 152 PRO A CA 1
ATOM 1225 C C . PRO A 1 152 ? -16.541 6.032 25.521 1.00 79.31 152 PRO A C 1
ATOM 1227 O O . PRO A 1 152 ? -17.024 6.253 26.627 1.00 79.31 152 PRO A O 1
ATOM 1230 N N . ARG A 1 153 ? -17.307 5.655 24.485 1.00 81.44 153 ARG A N 1
ATOM 1231 C CA . ARG A 1 153 ? -18.743 5.364 24.625 1.00 81.44 153 ARG A CA 1
ATOM 1232 C C . ARG A 1 153 ? -18.975 4.096 25.436 1.00 81.44 153 ARG A C 1
ATOM 1234 O O . ARG A 1 153 ? -19.772 4.144 26.361 1.00 81.44 153 ARG A O 1
ATOM 1241 N N . ILE A 1 154 ? -18.241 3.020 25.145 1.00 75.88 154 ILE A N 1
ATOM 1242 C CA . ILE A 1 154 ? -18.312 1.767 25.913 1.00 75.88 154 ILE A CA 1
ATOM 1243 C C . ILE A 1 154 ? -17.992 2.039 27.389 1.00 75.88 154 ILE A C 1
ATOM 1245 O O . ILE A 1 154 ? -18.768 1.670 28.259 1.00 75.88 154 ILE A O 1
ATOM 1249 N N . GLN A 1 155 ? -16.916 2.780 27.672 1.00 72.56 155 GLN A N 1
ATOM 1250 C CA . GLN A 1 155 ? -16.516 3.131 29.042 1.00 72.56 155 GLN A CA 1
ATOM 1251 C C . GLN A 1 155 ? -17.568 3.938 29.809 1.00 72.56 155 GLN A C 1
ATOM 1253 O O . GLN A 1 155 ? -17.733 3.736 31.000 1.00 72.56 155 GLN A O 1
ATOM 1258 N N . LYS A 1 156 ? -18.289 4.851 29.148 1.00 75.25 156 LYS A N 1
ATOM 1259 C CA . LYS A 1 156 ? -19.356 5.628 29.804 1.00 75.25 156 LYS A CA 1
ATOM 1260 C C . LYS A 1 156 ? -20.561 4.783 30.215 1.00 75.25 156 LYS A C 1
ATOM 1262 O O . LYS A 1 156 ? -21.368 5.248 31.009 1.00 75.25 156 LYS A O 1
ATOM 1267 N N . ILE A 1 157 ? -20.736 3.621 29.596 1.00 75.00 157 ILE A N 1
ATOM 1268 C CA . ILE A 1 157 ? -21.908 2.760 29.787 1.00 75.00 157 ILE A CA 1
ATOM 1269 C C . ILE A 1 157 ? -21.560 1.617 30.746 1.00 75.00 157 ILE A C 1
ATOM 1271 O O . ILE A 1 157 ? -22.403 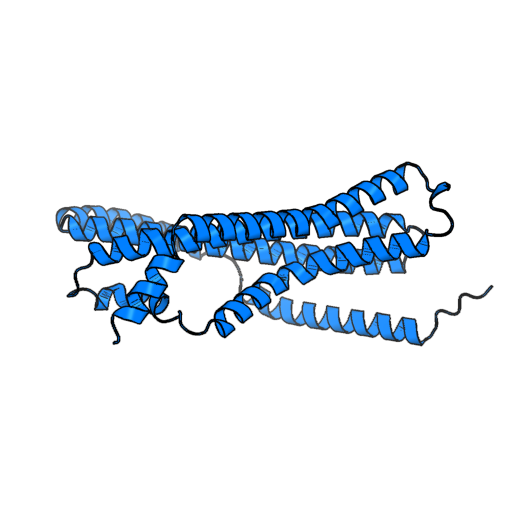1.184 31.530 1.00 75.00 157 ILE A O 1
ATOM 1275 N N . THR A 1 158 ? -20.310 1.158 30.709 1.00 69.00 158 THR A N 1
ATOM 1276 C CA . THR A 1 158 ? -19.744 0.201 31.653 1.00 69.00 158 THR A CA 1
ATOM 1277 C C . THR A 1 158 ? -19.220 0.954 32.884 1.00 69.00 158 THR A C 1
ATOM 1279 O O . THR A 1 158 ? -18.052 1.331 32.915 1.00 69.00 158 THR A O 1
ATOM 1282 N N . ASP A 1 159 ? -20.082 1.203 33.877 1.00 60.12 159 ASP A N 1
ATOM 1283 C CA . ASP A 1 159 ? -19.695 1.798 35.173 1.00 60.12 159 ASP A CA 1
ATOM 1284 C C . ASP A 1 159 ? -18.487 1.059 35.810 1.00 60.12 159 ASP A C 1
ATOM 1286 O O . ASP A 1 159 ? -18.268 -0.131 35.547 1.00 60.12 159 ASP A O 1
ATOM 1290 N N . GLU A 1 160 ? -17.714 1.756 36.661 1.00 56.34 160 GLU A N 1
ATOM 1291 C CA . GLU A 1 160 ? -16.446 1.294 37.275 1.00 56.34 160 GLU A CA 1
ATOM 1292 C C . GLU A 1 160 ? -16.510 -0.103 37.936 1.00 56.34 160 GLU A C 1
ATOM 1294 O O . GLU A 1 160 ? -15.500 -0.802 37.986 1.00 56.34 160 GLU A O 1
ATOM 1299 N N . GLU A 1 161 ? -17.687 -0.566 38.368 1.00 51.09 161 GLU A N 1
ATOM 1300 C CA . GLU A 1 161 ? -17.888 -1.887 38.988 1.00 51.09 161 GLU A CA 1
ATOM 1301 C C . GLU A 1 161 ? -17.797 -3.082 38.021 1.00 51.09 161 GLU A C 1
ATOM 1303 O O . GLU A 1 161 ? -17.525 -4.198 38.456 1.00 51.09 161 GLU A O 1
ATOM 1308 N N . ASN A 1 162 ? -17.995 -2.893 36.709 1.00 54.59 162 ASN A N 1
ATOM 1309 C CA . ASN A 1 162 ? -17.925 -3.982 35.716 1.00 54.59 162 ASN A CA 1
ATOM 1310 C C . ASN A 1 162 ? -16.644 -3.956 34.868 1.00 54.59 162 ASN A C 1
ATOM 1312 O O . ASN A 1 162 ? -16.543 -4.662 33.859 1.00 54.59 162 ASN A O 1
ATOM 1316 N N . VAL A 1 163 ? -15.657 -3.157 35.274 1.00 52.56 163 VAL A N 1
ATOM 1317 C CA . VAL A 1 163 ? -14.385 -2.965 34.565 1.00 52.56 163 VAL A CA 1
ATOM 1318 C C . VAL A 1 163 ? -13.667 -4.291 34.300 1.00 52.56 163 VAL A C 1
ATOM 1320 O O . VAL A 1 163 ? -13.117 -4.474 33.212 1.00 52.56 163 VAL A O 1
ATOM 1323 N N . ASP A 1 164 ? -13.767 -5.253 35.219 1.00 53.56 164 ASP A N 1
ATOM 1324 C CA . ASP A 1 164 ? -13.082 -6.541 35.105 1.00 53.56 164 ASP A CA 1
ATOM 1325 C C . ASP A 1 164 ? -13.622 -7.428 33.973 1.00 53.56 164 ASP A C 1
ATOM 1327 O O . ASP A 1 164 ? -12.852 -8.114 33.297 1.00 53.56 164 ASP A O 1
ATOM 1331 N N . LYS A 1 165 ? -14.929 -7.358 33.670 1.00 54.22 165 LYS A N 1
ATOM 1332 C CA . LYS A 1 165 ? -15.526 -8.077 32.524 1.00 54.22 165 LYS A CA 1
ATOM 1333 C C . LYS A 1 165 ? -15.077 -7.515 31.172 1.00 54.22 165 LYS A C 1
ATOM 1335 O O . LYS A 1 165 ? -15.112 -8.229 30.172 1.00 54.22 165 LYS A O 1
ATOM 1340 N N . TYR A 1 166 ? -14.631 -6.259 31.138 1.00 55.16 166 TYR A N 1
ATOM 1341 C CA . TYR A 1 166 ? -14.263 -5.537 29.916 1.00 55.16 166 TYR A CA 1
ATOM 1342 C C . TYR A 1 166 ? -12.794 -5.069 29.913 1.00 55.16 166 TYR A C 1
ATOM 1344 O O . TYR A 1 166 ? -12.395 -4.252 29.078 1.00 55.16 166 TYR A O 1
ATOM 1352 N N . LEU A 1 167 ? -11.955 -5.653 30.781 1.00 50.25 167 LEU A N 1
ATOM 1353 C CA . LEU A 1 167 ? -10.511 -5.397 30.928 1.00 50.25 167 LEU A CA 1
ATOM 1354 C C . LEU A 1 167 ? -9.722 -5.472 29.607 1.00 50.25 167 LEU A C 1
ATOM 1356 O O . LEU A 1 167 ? -8.701 -4.799 29.449 1.00 50.25 167 LEU A O 1
ATOM 1360 N N . VAL A 1 168 ? -10.221 -6.223 28.617 1.00 53.72 168 VAL A N 1
ATOM 1361 C CA . VAL A 1 168 ? -9.637 -6.321 27.266 1.00 53.72 168 VAL A CA 1
ATOM 1362 C C . VAL A 1 168 ? -9.480 -4.937 26.609 1.00 53.72 168 VAL A C 1
ATOM 1364 O O . VAL A 1 168 ? -8.524 -4.709 25.864 1.00 53.72 168 VAL A O 1
ATOM 1367 N N . PHE A 1 169 ? -10.350 -3.974 26.935 1.00 53.56 169 PHE A N 1
ATOM 1368 C CA . PHE A 1 169 ? -10.281 -2.612 26.397 1.00 53.56 169 PHE A CA 1
ATOM 1369 C C . PHE A 1 169 ? -9.233 -1.722 27.086 1.00 53.56 169 PHE A C 1
ATOM 1371 O O . PHE A 1 169 ? -8.741 -0.777 26.464 1.00 53.56 169 PHE A O 1
ATOM 1378 N N . GLN A 1 170 ? -8.822 -2.017 28.325 1.00 52.03 170 GLN A N 1
ATOM 1379 C CA . GLN A 1 170 ? -7.827 -1.207 29.044 1.00 52.03 170 GLN A CA 1
ATOM 1380 C C . GLN A 1 170 ? -6.402 -1.377 28.493 1.00 52.03 170 GLN A C 1
ATOM 1382 O O . GLN A 1 170 ? -5.605 -0.435 28.513 1.00 52.03 170 GLN A O 1
ATOM 1387 N N . TRP A 1 171 ? -6.077 -2.541 27.919 1.00 50.09 171 TRP A N 1
ATOM 1388 C CA . TRP A 1 171 ? -4.746 -2.798 27.348 1.00 50.09 171 TRP A CA 1
ATOM 1389 C C . TRP A 1 171 ? -4.444 -1.923 26.115 1.00 50.09 171 TRP A C 1
ATOM 1391 O O . TRP A 1 171 ? -3.290 -1.583 25.844 1.00 50.09 171 TRP A O 1
ATOM 1401 N N . SER A 1 172 ? -5.492 -1.488 25.404 1.00 50.47 172 SER A N 1
ATOM 1402 C CA . SER A 1 172 ? -5.423 -0.482 24.332 1.00 50.47 172 SER A CA 1
ATOM 1403 C C . SER A 1 172 ? -4.996 0.901 24.857 1.00 50.47 172 SER A C 1
ATOM 1405 O O . SER A 1 172 ? -4.267 1.635 24.184 1.00 50.47 172 SER A O 1
ATOM 1407 N N . PHE A 1 173 ? -5.388 1.233 26.091 1.00 49.75 173 PHE A N 1
ATOM 1408 C CA . PHE A 1 173 ? -5.206 2.546 26.715 1.00 49.75 173 PHE A CA 1
ATOM 1409 C C . PHE A 1 173 ? -3.812 2.752 27.324 1.00 49.75 173 PHE A C 1
ATOM 1411 O O . PHE A 1 173 ? -3.229 3.827 27.190 1.00 49.75 173 PHE A O 1
ATOM 1418 N N . SER A 1 174 ? -3.238 1.718 27.948 1.00 49.62 174 SER A N 1
ATOM 1419 C CA . SER A 1 174 ? -1.929 1.808 28.627 1.00 49.62 174 SER A CA 1
ATOM 1420 C C . SER A 1 174 ? -0.737 1.927 27.656 1.00 49.62 174 SER A C 1
ATOM 1422 O O . SER A 1 174 ? 0.379 2.298 28.025 1.00 49.62 174 SER A O 1
ATOM 1424 N N . ARG A 1 175 ? -0.949 1.679 26.358 1.00 50.09 175 ARG A N 1
ATOM 1425 C CA . ARG A 1 175 ? 0.130 1.551 25.366 1.00 50.09 175 ARG A CA 1
ATOM 1426 C C . ARG A 1 175 ? 0.625 2.877 24.770 1.00 50.09 175 ARG A C 1
ATOM 1428 O O . ARG A 1 175 ? 1.074 2.879 23.626 1.00 50.09 175 ARG A O 1
ATOM 1435 N N . ASN A 1 176 ? 0.544 3.991 25.505 1.00 49.03 176 ASN A N 1
ATOM 1436 C CA . ASN A 1 176 ? 0.648 5.331 24.909 1.00 49.03 176 ASN A CA 1
ATOM 1437 C C . ASN A 1 176 ? 1.583 6.335 25.614 1.00 49.03 176 ASN A C 1
ATOM 1439 O O . ASN A 1 176 ? 1.198 7.481 25.829 1.00 49.03 176 ASN A O 1
ATOM 1443 N N . ARG A 1 177 ? 2.825 5.957 25.959 1.00 54.28 177 ARG A N 1
ATOM 1444 C CA . ARG A 1 177 ? 3.818 6.949 26.446 1.00 54.28 177 ARG A CA 1
ATOM 1445 C C . ARG A 1 177 ? 5.163 6.992 25.723 1.00 54.28 177 ARG A C 1
ATOM 1447 O O . ARG A 1 177 ? 5.834 8.014 25.794 1.00 54.28 177 ARG A O 1
ATOM 1454 N N . ASN A 1 178 ? 5.535 5.966 24.957 1.00 58.81 178 ASN A N 1
ATOM 1455 C CA . ASN A 1 178 ? 6.815 5.981 24.246 1.00 58.81 178 ASN A CA 1
ATOM 1456 C C . ASN A 1 178 ? 6.611 6.392 22.789 1.00 58.81 178 ASN A C 1
ATOM 1458 O O . ASN A 1 178 ? 6.346 5.543 21.937 1.00 58.81 178 ASN A O 1
ATOM 1462 N N . ILE A 1 179 ? 6.797 7.687 22.517 1.00 62.09 179 ILE A N 1
ATOM 1463 C CA . ILE A 1 179 ? 6.832 8.280 21.168 1.00 62.09 179 ILE A CA 1
ATOM 1464 C C . ILE A 1 179 ? 7.740 7.459 20.243 1.00 62.09 179 ILE A C 1
ATOM 1466 O O . ILE A 1 179 ? 7.365 7.172 19.112 1.00 62.09 179 ILE A O 1
ATOM 1470 N N . PHE A 1 180 ? 8.869 6.961 20.758 1.00 64.44 180 PHE A N 1
ATOM 1471 C CA . PHE A 1 180 ? 9.785 6.102 20.008 1.00 64.44 180 PHE A CA 1
ATOM 1472 C C . PHE A 1 180 ? 9.146 4.793 19.515 1.00 64.44 180 PHE A C 1
ATOM 1474 O O . PHE A 1 180 ? 9.354 4.409 18.373 1.00 64.44 180 PHE A O 1
ATOM 1481 N N . ARG A 1 181 ? 8.315 4.116 20.323 1.00 63.25 181 ARG A N 1
ATOM 1482 C CA . ARG A 1 181 ? 7.607 2.892 19.891 1.00 63.25 181 ARG A CA 1
ATOM 1483 C C . ARG A 1 181 ? 6.510 3.185 18.869 1.00 63.25 181 ARG A C 1
ATOM 1485 O O . ARG A 1 181 ? 6.225 2.324 18.043 1.00 63.25 181 ARG A O 1
ATOM 1492 N N . ILE A 1 182 ? 5.888 4.361 18.943 1.00 65.50 182 ILE A N 1
ATOM 1493 C CA . ILE A 1 182 ? 4.895 4.815 17.960 1.00 65.50 182 ILE A CA 1
ATOM 1494 C C . ILE A 1 182 ? 5.597 5.103 16.633 1.00 65.50 182 ILE A C 1
ATOM 1496 O O . ILE A 1 182 ? 5.153 4.614 15.601 1.00 65.50 182 ILE A O 1
ATOM 1500 N N . LEU A 1 183 ? 6.738 5.794 16.679 1.00 59.34 183 LEU A N 1
ATOM 1501 C CA . LEU A 1 183 ? 7.564 6.062 15.508 1.00 59.34 183 LEU A CA 1
ATOM 1502 C C . LEU A 1 183 ? 8.075 4.760 14.878 1.00 59.34 183 LEU A C 1
ATOM 1504 O O . LEU A 1 183 ? 7.921 4.566 13.681 1.00 59.34 183 LEU A O 1
ATOM 1508 N N . LEU A 1 184 ? 8.593 3.823 15.683 1.00 62.22 184 LEU A N 1
ATOM 1509 C CA . LEU A 1 184 ? 9.056 2.520 15.192 1.00 62.22 184 LEU A CA 1
ATOM 1510 C C . LEU A 1 184 ? 7.927 1.710 14.549 1.00 62.22 184 LEU A C 1
ATOM 1512 O O . LEU A 1 184 ? 8.160 1.009 13.570 1.00 62.22 184 LEU A O 1
ATOM 1516 N N . ARG A 1 185 ? 6.705 1.799 15.091 1.00 64.19 185 ARG A N 1
ATOM 1517 C CA . ARG A 1 185 ? 5.508 1.186 14.499 1.00 64.19 185 ARG A CA 1
ATOM 1518 C C . ARG A 1 185 ? 5.097 1.854 13.195 1.00 64.19 185 ARG A C 1
ATOM 1520 O O . ARG A 1 185 ? 4.763 1.144 12.260 1.00 64.19 185 ARG A O 1
ATOM 1527 N N . GLY A 1 186 ? 5.179 3.181 13.118 1.00 63.31 186 GLY A N 1
ATOM 1528 C CA . GLY A 1 186 ? 4.968 3.918 11.873 1.00 63.31 186 GLY A CA 1
ATOM 1529 C C . GLY A 1 186 ? 5.991 3.526 10.807 1.00 63.31 186 GLY A C 1
ATOM 1530 O O . GLY A 1 186 ? 5.617 3.218 9.685 1.00 63.31 186 GLY A O 1
ATOM 1531 N N . ILE A 1 187 ? 7.270 3.425 11.182 1.00 63.31 187 ILE A N 1
ATOM 1532 C CA . ILE A 1 187 ? 8.357 3.006 10.286 1.00 63.31 187 ILE A CA 1
ATOM 1533 C C . ILE A 1 187 ? 8.181 1.547 9.847 1.00 63.31 187 ILE A C 1
ATOM 1535 O O . ILE A 1 187 ? 8.349 1.238 8.673 1.00 63.31 187 ILE A O 1
ATOM 1539 N N . THR A 1 188 ? 7.819 0.640 10.759 1.00 64.38 188 THR A N 1
ATOM 1540 C CA . THR A 1 188 ? 7.574 -0.771 10.401 1.00 64.38 188 THR A CA 1
ATOM 1541 C C . THR A 1 188 ? 6.307 -0.952 9.563 1.00 64.38 188 THR A C 1
ATOM 1543 O O . THR A 1 188 ? 6.312 -1.803 8.678 1.00 64.38 188 THR A O 1
ATOM 1546 N N . GLY A 1 189 ? 5.272 -0.128 9.762 1.00 64.69 189 GLY A N 1
ATOM 1547 C CA . GLY A 1 189 ? 4.104 -0.048 8.873 1.00 64.69 189 GLY A CA 1
ATOM 1548 C C . GLY A 1 189 ? 4.477 0.465 7.479 1.00 64.69 189 GLY A C 1
ATOM 1549 O O . GLY A 1 189 ? 4.194 -0.190 6.478 1.00 64.69 189 GLY A O 1
ATOM 1550 N N . MET A 1 190 ? 5.252 1.554 7.413 1.00 69.69 190 MET A N 1
ATOM 1551 C CA . MET A 1 190 ? 5.833 2.081 6.170 1.00 69.69 190 MET A CA 1
ATOM 1552 C C . MET A 1 190 ? 6.801 1.100 5.491 1.00 69.69 190 MET A C 1
ATOM 1554 O O . MET A 1 190 ? 7.001 1.175 4.282 1.00 69.69 190 MET A O 1
ATOM 1558 N N . GLY A 1 191 ? 7.353 0.133 6.232 1.00 75.62 191 GLY A N 1
ATOM 1559 C CA . GLY A 1 191 ? 8.177 -0.964 5.720 1.00 75.62 191 GLY A CA 1
ATOM 1560 C C . GLY A 1 191 ? 7.583 -1.646 4.485 1.00 75.62 191 GLY A C 1
ATOM 1561 O O . GLY A 1 191 ? 8.288 -1.889 3.509 1.00 75.62 191 GLY A O 1
ATOM 1562 N N . LYS A 1 192 ? 6.268 -1.901 4.493 1.00 79.38 192 LYS A N 1
ATOM 1563 C CA . LYS A 1 192 ? 5.564 -2.554 3.376 1.00 79.38 192 LYS A CA 1
ATOM 1564 C C . LYS A 1 192 ? 5.505 -1.682 2.123 1.00 79.38 192 LYS A C 1
ATOM 1566 O O . LYS A 1 192 ? 5.578 -2.192 1.008 1.00 79.38 192 LYS A O 1
ATOM 1571 N N . PHE A 1 193 ? 5.408 -0.369 2.307 1.00 80.62 193 PHE A N 1
ATOM 1572 C CA . PHE A 1 193 ? 5.373 0.592 1.213 1.00 80.62 193 PHE A CA 1
ATOM 1573 C C . PHE A 1 193 ? 6.705 0.616 0.453 1.00 80.62 193 PHE A C 1
ATOM 1575 O O . PHE A 1 193 ? 6.715 0.621 -0.777 1.00 80.62 193 PHE A O 1
ATOM 1582 N N . PHE A 1 194 ? 7.831 0.507 1.166 1.00 83.75 194 PHE A N 1
ATOM 1583 C CA . PHE A 1 194 ? 9.160 0.466 0.552 1.00 83.75 194 PHE A CA 1
ATOM 1584 C C . PHE A 1 194 ? 9.355 -0.702 -0.424 1.00 83.75 194 PHE A C 1
ATOM 1586 O O . PHE A 1 194 ? 10.085 -0.543 -1.398 1.00 83.75 194 PHE A O 1
ATOM 1593 N N . VAL A 1 195 ? 8.677 -1.837 -0.212 1.00 84.81 195 VAL A N 1
ATOM 1594 C CA . VAL A 1 195 ? 8.780 -3.021 -1.085 1.00 84.81 195 VAL A CA 1
ATOM 1595 C C . VAL A 1 195 ? 8.227 -2.759 -2.489 1.00 84.81 195 VAL A C 1
ATOM 1597 O O . VAL A 1 195 ? 8.717 -3.341 -3.450 1.00 84.81 195 VAL A O 1
ATOM 1600 N N . SER A 1 196 ? 7.228 -1.886 -2.627 1.00 88.50 196 SER A N 1
ATOM 1601 C CA . SER A 1 196 ? 6.636 -1.550 -3.931 1.00 88.50 196 SER A CA 1
ATOM 1602 C C . SER A 1 196 ? 7.162 -0.224 -4.480 1.00 88.50 196 SER A C 1
ATOM 1604 O O . SER A 1 196 ? 7.516 -0.137 -5.655 1.00 88.50 196 SER A O 1
ATOM 1606 N N . PHE A 1 197 ? 7.292 0.789 -3.622 1.00 90.31 197 PHE A N 1
ATOM 1607 C CA . PHE A 1 197 ? 7.606 2.144 -4.056 1.00 90.31 197 PHE A CA 1
ATOM 1608 C C . PHE A 1 197 ? 9.065 2.315 -4.483 1.00 90.31 197 PHE A C 1
ATOM 1610 O O . PHE A 1 197 ? 9.313 2.815 -5.577 1.00 90.31 197 PHE A O 1
ATOM 1617 N N . ILE A 1 198 ? 10.039 1.877 -3.669 1.00 91.50 198 ILE A N 1
ATOM 1618 C CA . ILE A 1 198 ? 11.464 2.045 -4.012 1.00 91.50 198 ILE A CA 1
ATOM 1619 C C . ILE A 1 198 ? 11.778 1.376 -5.353 1.00 91.50 198 ILE A C 1
ATOM 1621 O O . ILE A 1 198 ? 12.356 2.044 -6.210 1.00 91.50 198 ILE A O 1
ATOM 1625 N N . PRO A 1 199 ? 11.385 0.109 -5.595 1.00 92.62 199 PRO A N 1
ATOM 1626 C CA . PRO A 1 199 ? 11.654 -0.515 -6.881 1.00 92.62 199 PRO A CA 1
ATOM 1627 C C . PRO A 1 199 ? 10.948 0.191 -8.040 1.00 92.62 199 PRO A C 1
ATOM 1629 O O . PRO A 1 199 ? 11.542 0.317 -9.102 1.00 92.62 199 PRO A O 1
ATOM 1632 N N . SER A 1 200 ? 9.738 0.725 -7.842 1.00 92.56 200 SER A N 1
ATOM 1633 C CA . SER A 1 200 ? 9.059 1.529 -8.867 1.00 92.56 200 SER A CA 1
ATOM 1634 C C . SER A 1 200 ? 9.887 2.751 -9.286 1.00 92.56 200 SER A C 1
ATOM 1636 O O . SER A 1 200 ? 10.108 2.961 -10.483 1.00 92.56 200 SER A O 1
ATOM 1638 N N . VAL A 1 201 ? 10.418 3.507 -8.316 1.00 93.69 201 VAL A N 1
ATOM 1639 C CA . VAL A 1 201 ? 11.293 4.661 -8.582 1.00 93.69 201 VAL A CA 1
ATOM 1640 C C . VAL A 1 201 ? 12.591 4.220 -9.251 1.00 93.69 201 VAL A C 1
ATOM 1642 O O . VAL A 1 201 ? 12.980 4.795 -10.265 1.00 93.69 201 VAL A O 1
ATOM 1645 N N . LEU A 1 202 ? 13.247 3.183 -8.721 1.00 92.75 202 LEU A N 1
ATOM 1646 C CA . LEU A 1 202 ? 14.512 2.680 -9.259 1.00 92.75 202 LEU A CA 1
ATOM 1647 C C . LEU A 1 202 ? 14.374 2.236 -10.714 1.00 92.75 202 LEU A C 1
ATOM 1649 O O . LEU A 1 202 ? 15.224 2.583 -11.521 1.00 92.75 202 LEU A O 1
ATOM 1653 N N . LEU A 1 203 ? 13.303 1.525 -11.068 1.00 92.50 203 LEU A N 1
ATOM 1654 C CA . LEU A 1 203 ? 13.062 1.090 -12.445 1.00 92.50 203 LEU A CA 1
ATOM 1655 C C . LEU A 1 203 ? 12.867 2.273 -13.399 1.00 92.50 203 LEU A C 1
ATOM 1657 O O . LEU A 1 203 ? 13.415 2.266 -14.499 1.00 92.50 203 LEU A O 1
ATOM 1661 N N . CYS A 1 204 ? 12.146 3.309 -12.963 1.00 91.50 204 CYS A N 1
ATOM 1662 C CA . CYS A 1 204 ? 11.977 4.533 -13.746 1.00 91.50 204 CYS A CA 1
ATOM 1663 C C . CYS A 1 204 ? 13.313 5.276 -13.940 1.00 91.50 204 CYS A C 1
ATOM 1665 O O . CYS A 1 204 ? 13.582 5.794 -15.021 1.00 91.50 204 CYS A O 1
ATOM 1667 N N . VAL A 1 205 ? 14.160 5.313 -12.905 1.00 92.12 205 VAL A N 1
ATOM 1668 C CA . VAL A 1 205 ? 15.488 5.946 -12.957 1.00 92.12 205 VAL A CA 1
ATOM 1669 C C . VAL A 1 205 ? 16.459 5.145 -13.824 1.00 92.12 205 VAL A C 1
ATOM 1671 O O . VAL A 1 205 ? 17.177 5.739 -14.620 1.00 92.12 205 VAL A O 1
ATOM 1674 N N . ILE A 1 206 ? 16.468 3.813 -13.713 1.00 90.25 206 ILE A N 1
ATOM 1675 C CA . ILE A 1 206 ? 17.296 2.937 -14.555 1.00 90.25 206 ILE A CA 1
ATOM 1676 C C . ILE A 1 206 ? 16.936 3.147 -16.026 1.00 90.25 206 ILE A C 1
ATOM 1678 O O . ILE A 1 206 ? 17.832 3.389 -16.828 1.00 90.25 206 ILE A O 1
ATOM 1682 N N . PHE A 1 207 ? 15.641 3.163 -16.363 1.00 90.94 207 PHE A N 1
ATOM 1683 C CA . PHE A 1 207 ? 15.195 3.450 -17.727 1.00 90.94 207 PHE A CA 1
ATOM 1684 C C . PHE A 1 207 ? 15.677 4.821 -18.223 1.00 90.94 207 PHE A C 1
ATOM 1686 O O . PHE A 1 207 ? 16.120 4.941 -19.364 1.00 90.94 207 PHE A O 1
ATOM 1693 N N . TYR A 1 208 ? 15.600 5.853 -17.375 1.00 90.81 208 TYR A N 1
ATOM 1694 C CA . TYR A 1 208 ? 16.069 7.194 -17.725 1.00 90.81 208 TYR A CA 1
ATOM 1695 C C . TYR A 1 208 ? 17.575 7.215 -18.024 1.00 90.81 208 TYR A C 1
ATOM 1697 O O . TYR A 1 208 ? 17.980 7.795 -19.025 1.00 90.81 208 TYR A O 1
ATOM 1705 N N . ILE A 1 209 ? 18.388 6.552 -17.195 1.00 89.81 209 ILE A N 1
ATOM 1706 C CA . ILE A 1 209 ? 19.846 6.481 -17.372 1.00 89.81 209 ILE A CA 1
ATOM 1707 C C . ILE A 1 209 ? 20.208 5.694 -18.639 1.00 89.81 209 ILE A C 1
ATOM 1709 O O . ILE A 1 209 ? 21.067 6.125 -19.403 1.00 89.81 209 ILE A O 1
ATOM 1713 N N . GLU A 1 210 ? 19.552 4.556 -18.891 1.00 86.56 210 GLU A N 1
ATOM 1714 C CA . GLU A 1 210 ? 19.825 3.726 -20.075 1.00 86.56 210 GLU A CA 1
ATOM 1715 C C . GLU A 1 210 ? 19.487 4.441 -21.392 1.00 86.56 210 GLU A C 1
ATOM 1717 O O . GLU A 1 210 ? 20.139 4.192 -22.406 1.00 86.56 210 GLU A O 1
ATOM 1722 N N . ASN A 1 211 ? 18.517 5.360 -21.377 1.00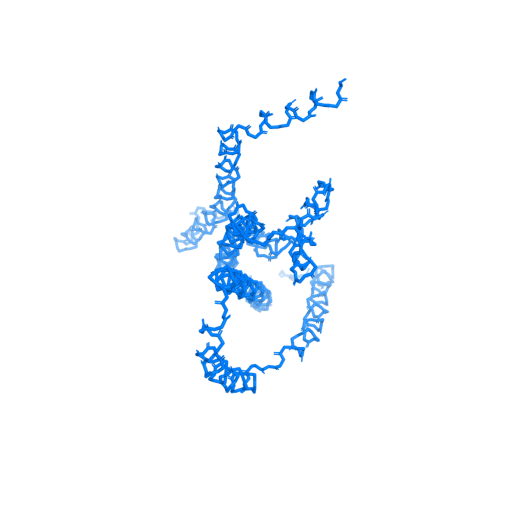 86.31 211 ASN A N 1
ATOM 1723 C CA . ASN A 1 211 ? 18.042 6.059 -22.572 1.00 86.31 211 ASN A CA 1
ATOM 1724 C C . ASN A 1 211 ? 18.431 7.549 -22.629 1.00 86.31 211 ASN A C 1
ATOM 1726 O O . ASN A 1 211 ? 17.941 8.274 -23.499 1.00 86.31 211 ASN A O 1
ATOM 1730 N N . GLU A 1 2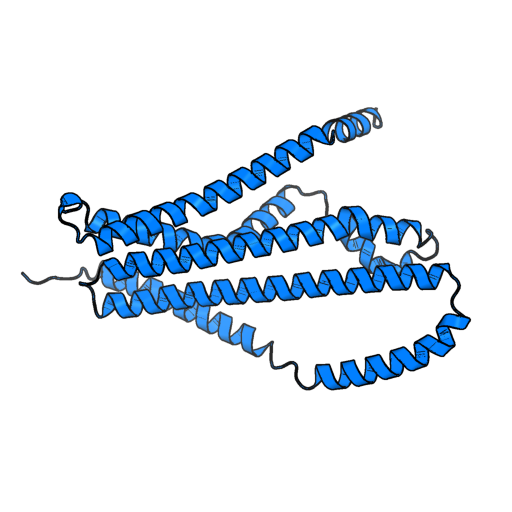12 ? 19.313 8.021 -21.740 1.00 79.94 212 GLU A N 1
ATOM 1731 C CA . GLU A 1 212 ? 19.683 9.442 -21.619 1.00 79.94 212 GLU A CA 1
ATOM 1732 C C . GLU A 1 212 ? 20.240 10.022 -22.931 1.00 79.94 212 GLU A C 1
ATOM 1734 O O . GLU A 1 212 ? 19.958 11.164 -23.294 1.00 79.94 212 GLU A O 1
ATOM 1739 N N . SER A 1 213 ? 20.969 9.209 -23.698 1.00 73.19 213 SER A N 1
ATOM 1740 C CA . SER A 1 213 ? 21.567 9.606 -24.975 1.00 73.19 213 SER A CA 1
ATOM 1741 C C . SER A 1 213 ? 20.570 9.721 -26.136 1.00 73.19 213 SER A C 1
ATOM 1743 O O . SER A 1 213 ? 20.932 10.276 -27.173 1.00 73.19 213 SER A O 1
ATOM 1745 N N . ASN A 1 214 ? 19.330 9.230 -25.987 1.00 78.19 214 ASN A N 1
ATOM 1746 C CA . ASN A 1 214 ? 18.363 9.123 -27.086 1.00 78.19 214 ASN A CA 1
ATOM 1747 C C . ASN A 1 214 ? 16.934 9.578 -26.725 1.00 78.19 214 ASN A C 1
ATOM 1749 O O . ASN A 1 214 ? 15.963 9.172 -27.360 1.00 78.19 214 ASN A O 1
ATOM 1753 N N . ILE A 1 215 ? 16.780 10.455 -25.727 1.00 72.38 215 ILE A N 1
ATOM 1754 C CA . ILE A 1 215 ? 15.462 10.930 -25.256 1.00 72.38 215 ILE A CA 1
ATOM 1755 C C . ILE A 1 215 ? 14.635 11.578 -26.383 1.00 72.38 215 ILE A C 1
ATOM 1757 O O . ILE A 1 215 ? 13.411 11.454 -26.415 1.00 72.38 215 ILE A O 1
ATOM 1761 N N . THR A 1 216 ? 15.284 12.265 -27.326 1.00 74.94 216 THR A N 1
ATOM 1762 C CA . THR A 1 216 ? 14.615 12.911 -28.468 1.00 74.94 216 THR A CA 1
ATOM 1763 C C . THR A 1 216 ? 14.245 11.943 -29.592 1.00 74.94 216 THR A C 1
ATOM 1765 O O . THR A 1 216 ? 13.378 12.281 -30.395 1.00 74.94 216 THR A O 1
ATOM 1768 N N . GLY A 1 217 ? 14.871 10.763 -29.641 1.00 80.19 217 GLY A N 1
ATOM 1769 C CA . GLY A 1 217 ? 14.629 9.712 -30.632 1.00 80.19 217 GLY A CA 1
ATOM 1770 C C . GLY A 1 217 ? 13.767 8.552 -30.129 1.00 80.19 217 GLY A C 1
ATOM 1771 O O . GLY A 1 217 ? 13.600 7.584 -30.866 1.00 80.19 217 GLY A O 1
ATOM 1772 N N . MET A 1 218 ? 13.238 8.627 -28.901 1.00 85.38 218 MET A N 1
ATOM 1773 C CA . MET A 1 218 ? 12.334 7.604 -28.368 1.00 85.38 218 MET A CA 1
ATOM 1774 C C . MET A 1 218 ? 11.067 7.486 -29.206 1.00 85.38 218 MET A C 1
ATOM 1776 O O . MET A 1 218 ? 10.497 8.488 -29.657 1.00 85.38 218 MET A O 1
ATOM 1780 N N . ASP A 1 219 ? 10.579 6.254 -29.320 1.00 88.94 219 ASP A N 1
ATOM 1781 C CA . ASP A 1 219 ? 9.266 6.005 -29.888 1.00 88.94 219 ASP A CA 1
ATOM 1782 C C . ASP A 1 219 ? 8.187 6.745 -29.064 1.00 88.94 219 ASP A C 1
ATOM 1784 O O . ASP A 1 219 ? 8.273 6.802 -27.825 1.00 88.94 219 ASP A O 1
ATOM 1788 N N . PRO A 1 220 ? 7.155 7.339 -29.698 1.00 88.25 220 PRO A N 1
ATOM 1789 C CA . PRO A 1 220 ? 6.112 8.061 -28.974 1.00 88.25 220 PRO A CA 1
ATOM 1790 C C . PRO A 1 220 ? 5.424 7.224 -27.885 1.00 88.25 220 PRO A C 1
ATOM 1792 O O . PRO A 1 220 ? 5.004 7.777 -26.861 1.00 88.25 220 PRO A O 1
ATOM 1795 N N . PHE A 1 221 ? 5.317 5.904 -28.080 1.00 87.69 221 PHE A N 1
ATOM 1796 C CA . PHE A 1 221 ? 4.755 4.988 -27.091 1.00 87.69 221 PHE A CA 1
ATOM 1797 C C . PHE A 1 221 ? 5.597 4.935 -25.810 1.00 87.69 221 PHE A C 1
ATOM 1799 O O . PHE A 1 221 ? 5.067 5.163 -24.720 1.00 87.69 221 PHE A O 1
ATOM 1806 N N . GLU A 1 222 ? 6.909 4.719 -25.930 1.00 88.06 222 GLU A N 1
ATOM 1807 C CA . GLU A 1 222 ? 7.834 4.656 -24.789 1.00 88.06 222 GLU A CA 1
ATOM 1808 C C . GLU A 1 222 ? 7.855 5.975 -24.023 1.00 88.06 222 GLU A C 1
ATOM 1810 O O . GLU A 1 222 ? 7.756 5.997 -22.794 1.00 88.06 222 GLU A O 1
ATOM 1815 N N . ARG A 1 223 ? 7.871 7.095 -24.755 1.00 89.38 223 ARG A N 1
ATOM 1816 C CA . ARG A 1 223 ? 7.802 8.432 -24.165 1.00 89.38 223 ARG A CA 1
ATOM 1817 C C . ARG A 1 223 ? 6.516 8.645 -23.363 1.00 89.38 223 ARG A C 1
ATOM 1819 O O . ARG A 1 223 ? 6.557 9.236 -22.285 1.00 89.38 223 ARG A O 1
ATOM 1826 N N . THR A 1 224 ? 5.376 8.173 -23.869 1.00 88.50 224 THR A N 1
ATOM 1827 C CA . THR A 1 224 ? 4.084 8.296 -23.174 1.00 88.50 224 THR A CA 1
ATOM 1828 C C . THR A 1 224 ? 4.081 7.474 -21.891 1.00 88.50 224 THR A C 1
ATOM 1830 O O . THR A 1 224 ? 3.699 7.981 -20.836 1.00 88.50 224 THR A O 1
ATOM 1833 N N . ILE A 1 225 ? 4.567 6.233 -21.955 1.00 91.38 225 ILE A N 1
ATOM 1834 C CA . ILE A 1 225 ? 4.665 5.353 -20.788 1.00 91.38 225 ILE A CA 1
ATOM 1835 C C . ILE A 1 225 ? 5.615 5.943 -19.744 1.00 91.38 225 ILE A C 1
ATOM 1837 O O . ILE A 1 225 ? 5.275 5.948 -18.564 1.00 91.38 225 ILE A O 1
ATOM 1841 N N . PHE A 1 226 ? 6.755 6.496 -20.160 1.00 92.12 226 PHE A N 1
ATOM 1842 C CA . PHE A 1 226 ? 7.709 7.134 -19.255 1.00 92.12 226 PHE A CA 1
ATOM 1843 C C . PHE A 1 226 ? 7.106 8.343 -18.528 1.00 92.12 226 PHE A C 1
ATOM 1845 O O . PHE A 1 226 ? 7.260 8.488 -17.316 1.00 92.12 226 PHE A O 1
ATOM 1852 N N . ILE A 1 227 ? 6.373 9.204 -19.244 1.00 91.44 227 ILE A N 1
ATOM 1853 C CA . ILE A 1 227 ? 5.693 10.352 -18.627 1.00 91.44 227 ILE A CA 1
ATOM 1854 C C . ILE A 1 227 ? 4.660 9.867 -17.606 1.00 91.44 227 ILE A C 1
ATOM 1856 O O . ILE A 1 227 ? 4.600 10.392 -16.495 1.00 91.44 227 ILE A O 1
ATOM 1860 N N . VAL A 1 228 ? 3.867 8.850 -17.954 1.00 91.00 228 VAL A N 1
ATOM 1861 C CA . VAL A 1 228 ? 2.865 8.289 -17.041 1.00 91.00 228 VAL A CA 1
ATOM 1862 C C . VAL A 1 228 ? 3.534 7.649 -15.824 1.00 91.00 228 VAL A C 1
ATOM 1864 O O . VAL A 1 228 ? 3.113 7.923 -14.702 1.00 91.00 228 VAL A O 1
ATOM 1867 N N . SER A 1 229 ? 4.596 6.858 -15.998 1.00 90.88 229 SER A N 1
ATOM 1868 C CA . SER A 1 229 ? 5.311 6.238 -14.878 1.00 90.88 229 SER A CA 1
ATOM 1869 C C . SER A 1 229 ? 5.924 7.287 -13.953 1.00 90.88 229 SER A C 1
ATOM 1871 O O . SER A 1 229 ? 5.770 7.191 -12.737 1.00 90.88 229 SER A O 1
ATOM 1873 N N . ALA A 1 230 ? 6.547 8.329 -14.511 1.00 92.50 230 ALA A N 1
ATOM 1874 C CA . ALA A 1 230 ? 7.101 9.436 -13.741 1.00 92.50 230 ALA A CA 1
ATOM 1875 C C . ALA A 1 230 ? 6.009 10.178 -12.953 1.00 92.50 230 ALA A C 1
ATOM 1877 O O . ALA A 1 230 ? 6.177 10.442 -11.762 1.00 92.50 230 ALA A O 1
ATOM 1878 N N . LEU A 1 231 ? 4.860 10.455 -13.581 1.00 93.12 231 LEU A N 1
ATOM 1879 C CA . LEU A 1 231 ? 3.711 11.065 -12.908 1.00 93.12 231 LEU A CA 1
ATOM 1880 C C . LEU A 1 231 ? 3.190 10.191 -11.762 1.00 93.12 231 LEU A C 1
ATOM 1882 O O . LEU A 1 231 ? 2.918 10.718 -10.686 1.00 93.12 231 LEU A O 1
ATOM 1886 N N . MET A 1 232 ? 3.087 8.873 -11.952 1.00 90.12 232 MET A N 1
ATOM 1887 C CA . MET A 1 232 ? 2.653 7.954 -10.893 1.00 90.12 232 MET A CA 1
ATOM 1888 C C . MET A 1 232 ? 3.643 7.925 -9.724 1.00 90.12 232 MET A C 1
ATOM 1890 O O . MET A 1 232 ? 3.226 8.036 -8.571 1.00 90.12 232 MET A O 1
ATOM 1894 N N . VAL A 1 233 ? 4.946 7.857 -10.012 1.00 90.31 233 VAL A N 1
ATOM 1895 C CA . VAL A 1 233 ? 6.010 7.882 -8.996 1.00 90.31 233 VAL A CA 1
ATOM 1896 C C . VAL A 1 233 ? 5.970 9.169 -8.168 1.00 90.31 233 VAL A C 1
ATOM 1898 O O . VAL A 1 233 ? 6.182 9.115 -6.958 1.00 90.31 233 VAL A O 1
ATOM 1901 N N . VAL A 1 234 ? 5.669 10.315 -8.786 1.00 91.94 234 VAL A N 1
ATOM 1902 C CA . VAL A 1 234 ? 5.554 11.608 -8.089 1.00 91.94 234 VAL A CA 1
ATOM 1903 C C . VAL A 1 234 ? 4.224 11.739 -7.339 1.00 91.94 234 VAL A C 1
ATOM 1905 O O . VAL A 1 234 ? 4.196 12.269 -6.229 1.00 91.94 234 VAL A O 1
ATOM 1908 N N . ALA A 1 235 ? 3.122 11.224 -7.888 1.00 86.06 235 ALA A N 1
ATOM 1909 C CA . ALA A 1 235 ? 1.793 11.361 -7.293 1.00 86.06 235 ALA A CA 1
ATOM 1910 C C . ALA A 1 235 ? 1.694 10.720 -5.899 1.00 86.06 235 ALA A C 1
ATOM 1912 O O . ALA A 1 235 ? 1.089 11.298 -4.993 1.00 86.06 235 ALA A O 1
ATOM 1913 N N . VAL A 1 236 ? 2.310 9.551 -5.701 1.00 82.50 236 VAL A N 1
ATOM 1914 C CA . VAL A 1 236 ? 2.245 8.819 -4.427 1.00 82.50 236 VAL A CA 1
ATOM 1915 C C . VAL A 1 236 ? 2.827 9.623 -3.243 1.00 82.50 236 VAL A C 1
ATOM 1917 O O . VAL A 1 236 ? 2.101 9.841 -2.267 1.00 82.50 236 VAL A O 1
ATOM 1920 N N . PRO A 1 237 ? 4.086 10.113 -3.272 1.00 85.44 237 PRO A N 1
ATOM 1921 C CA . PRO A 1 237 ? 4.632 10.925 -2.189 1.00 85.44 237 PRO A CA 1
ATOM 1922 C C . PRO A 1 237 ? 3.914 12.270 -2.049 1.00 85.44 237 PRO A C 1
ATOM 1924 O O . PRO A 1 237 ? 3.737 12.730 -0.922 1.00 85.44 237 PRO A O 1
ATOM 1927 N N . SER A 1 238 ? 3.445 12.882 -3.145 1.00 84.88 238 SER A N 1
ATOM 1928 C CA . SER A 1 238 ? 2.654 14.117 -3.073 1.00 84.88 238 SER A CA 1
ATOM 1929 C C . SER A 1 238 ? 1.372 13.925 -2.266 1.00 84.88 238 SER A C 1
ATOM 1931 O O . SER A 1 238 ? 1.054 14.749 -1.412 1.00 84.88 238 SER A O 1
ATOM 1933 N N . VAL A 1 239 ? 0.658 12.820 -2.477 1.00 81.94 239 VAL A N 1
ATOM 1934 C CA . VAL A 1 239 ? -0.596 12.531 -1.769 1.00 81.94 239 VAL A CA 1
ATOM 1935 C C . VAL A 1 239 ? -0.347 12.195 -0.303 1.00 81.94 239 VAL A C 1
ATOM 1937 O O . VAL A 1 239 ? -1.069 12.686 0.566 1.00 81.94 239 VAL A O 1
ATOM 1940 N N . LEU A 1 240 ? 0.712 11.441 -0.000 1.00 80.50 240 LEU A N 1
ATOM 1941 C CA . LEU A 1 240 ? 1.136 11.210 1.383 1.00 80.50 240 LEU A CA 1
ATOM 1942 C C . LEU A 1 240 ? 1.474 12.523 2.097 1.00 80.50 240 LEU A C 1
ATOM 1944 O O . LEU A 1 240 ? 1.030 12.748 3.223 1.00 80.50 240 LEU A O 1
ATOM 1948 N N . LEU A 1 241 ? 2.209 13.413 1.432 1.00 82.38 241 LEU A N 1
ATOM 1949 C CA . LEU A 1 241 ? 2.587 14.714 1.972 1.00 82.38 241 LEU A CA 1
ATOM 1950 C C . LEU A 1 241 ? 1.360 15.611 2.195 1.00 82.38 241 LEU A C 1
ATOM 1952 O O . LEU A 1 241 ? 1.232 16.205 3.264 1.00 82.38 241 LEU A O 1
ATOM 1956 N N . LEU A 1 242 ? 0.414 15.641 1.251 1.00 81.38 242 LEU A N 1
ATOM 1957 C CA . LEU A 1 242 ? -0.864 16.343 1.412 1.00 81.38 242 LEU A CA 1
ATOM 1958 C C . LEU A 1 242 ? -1.674 15.795 2.592 1.00 81.38 242 LEU A C 1
ATOM 1960 O O . LEU A 1 242 ? -2.234 16.575 3.362 1.00 81.38 242 LEU A O 1
ATOM 1964 N N . ASN A 1 243 ? -1.704 14.473 2.777 1.00 76.50 243 ASN A N 1
ATOM 1965 C CA . ASN A 1 243 ? -2.406 13.853 3.897 1.00 76.50 243 ASN A CA 1
ATOM 1966 C C . ASN A 1 243 ? -1.747 14.209 5.244 1.00 76.50 243 ASN A C 1
ATOM 1968 O O . ASN A 1 243 ? -2.429 14.580 6.198 1.00 76.50 243 ASN A O 1
ATOM 1972 N N . ILE A 1 244 ? -0.412 14.193 5.318 1.00 79.81 244 ILE A N 1
ATOM 1973 C CA . ILE A 1 244 ? 0.336 14.626 6.510 1.00 79.81 244 ILE A CA 1
ATOM 1974 C C . ILE A 1 244 ? 0.040 16.094 6.834 1.00 79.81 244 ILE A C 1
ATOM 1976 O O . ILE A 1 244 ? -0.244 16.417 7.988 1.00 79.81 244 ILE A O 1
ATOM 1980 N N . ILE A 1 245 ? 0.062 16.976 5.831 1.00 78.50 245 ILE A N 1
ATOM 1981 C CA . ILE A 1 245 ? -0.242 18.401 6.008 1.00 78.50 245 ILE A CA 1
ATOM 1982 C C . ILE A 1 245 ? -1.686 18.590 6.479 1.00 78.50 245 ILE A C 1
ATOM 1984 O O . ILE A 1 245 ? -1.921 19.327 7.434 1.00 78.50 245 ILE A O 1
ATOM 1988 N N . SER A 1 246 ? -2.648 17.897 5.867 1.00 76.06 246 SER A N 1
ATOM 1989 C CA . SER A 1 246 ? -4.059 17.942 6.267 1.00 76.06 246 SER A CA 1
ATOM 1990 C C . SER A 1 246 ? -4.244 17.531 7.732 1.00 76.06 246 SER A C 1
ATOM 1992 O O . SER A 1 246 ? -4.876 18.246 8.514 1.00 76.06 246 SER A O 1
ATOM 1994 N N . ASN A 1 247 ? -3.610 16.430 8.145 1.00 71.94 247 ASN A N 1
ATOM 1995 C CA . ASN A 1 247 ? -3.646 15.946 9.526 1.00 71.94 247 ASN A CA 1
ATOM 1996 C C . ASN A 1 247 ? -2.949 16.900 10.509 1.00 71.94 247 ASN A C 1
ATOM 1998 O O . ASN A 1 247 ? -3.387 17.064 11.649 1.00 71.94 247 ASN A O 1
ATOM 2002 N N . LEU A 1 248 ? -1.880 17.570 10.078 1.00 74.12 248 LEU A N 1
ATOM 2003 C CA . LEU A 1 248 ? -1.213 18.591 10.880 1.00 74.12 248 LEU A CA 1
ATOM 2004 C C . LEU A 1 248 ? -2.118 19.816 11.078 1.00 74.12 248 LEU A C 1
ATOM 2006 O O . LEU A 1 248 ? -2.250 20.306 12.200 1.00 74.12 248 LEU A O 1
ATOM 2010 N N . ILE A 1 249 ? -2.779 20.283 10.015 1.00 79.69 249 ILE A N 1
ATOM 2011 C CA . ILE A 1 249 ? -3.696 21.430 10.059 1.00 79.69 249 ILE A CA 1
ATOM 2012 C C . ILE A 1 249 ? -4.892 21.136 10.970 1.00 79.69 249 ILE A C 1
ATOM 2014 O O . ILE A 1 249 ? -5.245 21.979 11.795 1.00 79.69 249 ILE A O 1
ATOM 2018 N N . THR A 1 250 ? -5.503 19.952 10.870 1.00 74.62 250 THR A N 1
ATOM 2019 C CA . THR A 1 250 ? -6.627 19.569 11.743 1.00 74.62 250 THR A CA 1
ATOM 2020 C C . THR A 1 250 ? -6.197 19.474 13.206 1.00 74.62 250 THR A C 1
ATOM 2022 O O . THR A 1 250 ? -6.865 20.036 14.072 1.00 74.62 250 THR A O 1
ATOM 2025 N N . SER A 1 251 ? -5.031 18.884 13.486 1.00 72.94 251 SER A N 1
ATOM 2026 C CA . SER A 1 251 ? -4.449 18.828 14.835 1.00 72.94 251 SER A CA 1
ATOM 2027 C C . SER A 1 251 ? -4.192 20.218 15.441 1.00 72.94 251 SER A C 1
ATOM 2029 O O . SER A 1 251 ? -4.468 20.457 16.623 1.00 72.94 251 SER A O 1
ATOM 2031 N N . LEU A 1 252 ? -3.704 21.165 14.629 1.00 76.88 252 LEU A N 1
ATOM 2032 C CA . LEU A 1 252 ? -3.501 22.556 15.044 1.00 76.88 252 LEU A CA 1
ATOM 2033 C C . LEU A 1 252 ? -4.834 23.283 15.280 1.00 76.88 252 LEU A C 1
ATOM 2035 O O . LEU A 1 252 ? -4.978 23.969 16.296 1.00 76.88 252 LEU A O 1
ATOM 2039 N N . ARG A 1 253 ? -5.815 23.104 14.384 1.00 82.19 253 ARG A N 1
ATOM 2040 C CA . ARG A 1 253 ? -7.148 23.723 14.477 1.00 82.19 253 ARG A CA 1
ATOM 2041 C C . ARG A 1 253 ? -7.912 23.267 15.717 1.00 82.19 253 ARG A C 1
ATOM 2043 O O . ARG A 1 253 ? -8.498 24.096 16.408 1.00 82.19 253 ARG A O 1
ATOM 2050 N N . ASP A 1 254 ? -7.858 21.978 16.034 1.00 77.44 254 ASP A N 1
ATOM 2051 C CA . ASP A 1 254 ? -8.622 21.388 17.138 1.00 77.44 254 ASP A CA 1
ATOM 2052 C C . ASP A 1 254 ? -7.996 21.683 18.521 1.00 77.44 254 ASP A C 1
ATOM 2054 O O . ASP A 1 254 ? -8.453 21.197 19.558 1.00 77.44 254 ASP A O 1
ATOM 2058 N N . GLY A 1 255 ? -6.961 22.530 18.573 1.00 62.47 255 GLY A N 1
ATOM 2059 C CA . GLY A 1 255 ? -6.442 23.083 19.819 1.00 62.47 255 GLY A CA 1
ATOM 2060 C C . GLY A 1 255 ? -5.697 22.071 20.687 1.00 62.47 255 GLY A C 1
ATOM 2061 O O . GLY A 1 255 ? -5.618 22.271 21.904 1.00 62.47 255 GLY A O 1
ATOM 2062 N N . GLY A 1 256 ? -5.109 21.020 20.097 1.00 56.47 256 GLY A N 1
ATOM 2063 C CA . GLY A 1 256 ? -4.324 20.004 20.817 1.00 56.47 256 GLY A CA 1
ATOM 2064 C C . GLY A 1 256 ? -3.266 20.602 21.760 1.00 56.47 256 GLY A C 1
ATOM 2065 O O . GLY A 1 256 ? -3.053 20.103 22.867 1.00 56.47 256 GLY A O 1
ATOM 2066 N N . TRP A 1 257 ? -2.704 21.760 21.399 1.00 51.28 257 TRP A N 1
ATOM 2067 C CA . TRP A 1 257 ? -1.754 22.522 22.219 1.00 51.28 257 TRP A CA 1
ATOM 2068 C C . TRP A 1 257 ? -2.345 23.063 23.530 1.00 51.28 257 TRP A C 1
ATOM 2070 O O . TRP A 1 257 ? -1.674 23.045 24.564 1.00 51.28 257 TRP A O 1
ATOM 2080 N N . LYS A 1 258 ? -3.619 23.483 23.551 1.00 50.94 258 LYS A N 1
ATOM 2081 C CA . LYS A 1 258 ? -4.259 24.001 24.776 1.00 50.94 258 LYS A CA 1
ATOM 2082 C C . LYS A 1 258 ? -4.440 22.912 25.835 1.00 50.94 258 LYS A C 1
ATOM 2084 O O . LYS A 1 258 ? -4.438 23.225 27.025 1.00 50.94 258 LYS A O 1
ATOM 2089 N N . LYS A 1 259 ? -4.566 21.642 25.429 1.00 51.47 259 LYS A N 1
ATOM 2090 C CA . LYS A 1 259 ? -4.708 20.508 26.354 1.00 51.47 259 LYS A CA 1
ATOM 2091 C C . LYS A 1 259 ? -3.370 20.134 27.006 1.00 51.47 259 LYS A C 1
ATOM 2093 O O . LYS A 1 259 ? -3.347 19.868 28.203 1.00 51.47 259 LYS A O 1
ATOM 2098 N N . TYR A 1 260 ? -2.258 20.223 26.270 1.00 50.00 260 TYR A N 1
ATOM 2099 C CA . TYR A 1 260 ? -0.911 19.981 26.809 1.00 50.00 260 TYR A CA 1
ATOM 2100 C C . TYR A 1 260 ? -0.436 21.079 27.774 1.00 50.00 260 TYR A C 1
ATOM 2102 O O . TYR A 1 260 ? 0.113 20.771 28.833 1.00 50.00 260 TYR A O 1
ATOM 2110 N N . ILE A 1 261 ? -0.722 22.352 27.481 1.00 54.97 261 ILE A N 1
ATOM 2111 C CA . ILE A 1 261 ? -0.345 23.471 28.366 1.00 54.97 261 ILE A CA 1
ATOM 2112 C C . ILE A 1 261 ? -1.112 23.418 29.701 1.00 54.97 261 ILE A C 1
ATOM 2114 O O . ILE A 1 261 ? -0.570 23.776 30.747 1.00 54.97 261 ILE A O 1
ATOM 2118 N N . ARG A 1 262 ? -2.363 22.933 29.700 1.00 50.62 262 ARG A N 1
ATOM 2119 C CA . ARG A 1 262 ? -3.187 22.863 30.918 1.00 50.62 262 ARG A CA 1
ATOM 2120 C C . ARG A 1 262 ? -2.738 21.753 31.881 1.00 50.62 262 ARG A C 1
ATOM 2122 O O . ARG A 1 262 ? -2.778 21.965 33.086 1.00 50.62 262 ARG A O 1
ATOM 2129 N N . VAL A 1 263 ? -2.238 20.622 31.372 1.00 51.56 263 VAL A N 1
ATOM 2130 C CA . VAL A 1 263 ? -1.685 19.533 32.208 1.00 51.56 263 VAL A CA 1
ATOM 2131 C C . VAL A 1 263 ? -0.346 19.936 32.841 1.00 51.56 263 VAL A C 1
ATOM 2133 O O . VAL A 1 263 ? -0.108 19.633 34.005 1.00 51.56 263 VAL A O 1
ATOM 2136 N N . SER A 1 264 ? 0.492 20.708 32.138 1.00 47.72 264 SER A N 1
ATOM 2137 C CA . SER A 1 264 ? 1.751 21.230 32.698 1.00 47.72 264 SER A CA 1
ATOM 2138 C C . SER A 1 264 ? 1.551 22.247 33.830 1.00 47.72 264 SER A C 1
ATOM 2140 O O . SER A 1 264 ? 2.455 22.408 34.647 1.00 47.72 264 SER A O 1
ATOM 2142 N N . LYS A 1 265 ? 0.406 22.942 33.881 1.00 51.84 265 LYS A N 1
ATOM 2143 C CA . LYS A 1 265 ? 0.085 23.895 34.958 1.00 51.84 265 LYS A CA 1
ATOM 2144 C C . LYS A 1 265 ? -0.591 23.257 36.175 1.00 51.84 265 LYS A C 1
ATOM 2146 O O . LYS A 1 265 ? -0.624 23.899 37.208 1.00 51.84 265 LYS A O 1
ATOM 2151 N N . SER A 1 266 ? -1.108 22.032 36.066 1.00 46.94 266 SER A N 1
ATOM 2152 C CA . SER A 1 266 ? -1.772 21.324 37.176 1.00 46.94 266 SER A CA 1
ATOM 2153 C C . SER A 1 266 ? -0.807 20.548 38.084 1.00 46.94 266 SER A C 1
ATOM 2155 O O . SER A 1 266 ? -1.234 20.053 39.119 1.00 46.94 266 SER A O 1
ATOM 2157 N N . ASN A 1 267 ? 0.462 20.410 37.686 1.00 46.97 267 ASN A N 1
ATOM 2158 C CA . ASN A 1 267 ? 1.523 19.741 38.453 1.00 46.97 267 ASN A CA 1
ATOM 2159 C C . ASN A 1 267 ? 2.515 20.740 39.089 1.00 46.97 267 ASN A C 1
ATOM 2161 O O . ASN A 1 267 ? 3.648 20.372 39.399 1.00 46.97 267 ASN A O 1
ATOM 2165 N N . LYS A 1 268 ? 2.111 22.003 39.238 1.00 45.44 268 LYS A N 1
ATOM 2166 C CA . LYS A 1 268 ? 2.773 23.012 40.071 1.00 45.44 268 LYS A CA 1
ATOM 2167 C C . LYS A 1 268 ? 1.777 23.490 41.110 1.00 45.44 268 LYS A C 1
ATOM 2169 O O . LYS A 1 268 ? 2.231 23.734 42.242 1.00 45.44 268 LYS A O 1
#

Foldseek 3Di:
DDPPPDPVNVVVLVVVVVVLVVVVVVVVVVVVVVPDDPVVVVVVVVVVVVCVVVCVVCVVVDDPLVVVLVVLVVVLVVLVVVLVVLVVVLVVLLVVLSVLVVVLSVCCVVCVPCLLSLLVNLVSLLVSLVSLVVSVVSSVVSVCCCVPPRLVVSDVSCPPVCCVVVVVSVVVVVPPDDPPVVVVVVVVSCVSSCSRLVSSVVSLVVSCVVCVVPLVPDDPVSVVSSVVSVCSSVVSVVVVVVVVVVVVVVCVVVPVVVVVVVVVVVVD